Protein AF-A0A1T4Z3V3-F1 (afdb_monomer)

Organism: NCBI:txid48467

Radius of gyration: 25.59 Å; Cα contacts (8 Å, |Δi|>4): 423; chains: 1; bounding box: 54×33×67 Å

Nearest PDB structures (foldseek):
  6xb9-assembly6_L  TM=5.445E-01  e=6.250E-02  Azotobacter vinelandii
  4yrd-assembly1_B  TM=3.074E-01  e=1.040E-03  Staphylococcus aureus subsp. aureus Mu50
  3st7-assembly1_A-2  TM=3.230E-01  e=3.409E-03  Staphylococcus aureus subsp. aureus Mu50
  4yrd-assembly1_A  TM=3.192E-01  e=3.028E-03  Staphylococcus aureus subsp. aureus Mu50
  1lr5-assembly2_B  TM=4.000E-01  e=3.452E-02  Zea mays

Secondary structure (DSSP, 8-state):
--HHHHHHTT-S-HHHHHHHHHHHHHHSEEEE-SSEEEEEEEE-TTS-HHHHT-TT-PPPGGG--EEEEEEEEE-HHHHGGGSSS--SEEEEEEEETTEEEEEEEEHHHHHHHHHHHHHHHHHH-S--S-EEEEEEPPTTSSS-EEPP--B-SEEEEE--SSS-EEEEETT---GGGPEEE-TT-EEEEE-SBGGGEEEEETT--SS--EEEEEE-

Mean predicted aligned error: 15.18 Å

pLDDT: mean 88.43, std 13.02, range [34.81, 98.0]

Foldseek 3Di:
DAFLVVFCVVDPDNVVVVVLVVLLVVAHDWDGDRAKTWRKHFDQPPDDPVQLQPSNRHDDPVRGQEIETEIMGGLVLVCPVVHPDDHQKYWYWDQDPNDTDIDIDGPVVVNVVSVVVVVVVVLVPPDDPFPKWKDKAALQLPDKDFIPWDFFQKKKWFQQQQAKKWKAFPPDDDPVRIDIAGHRGMDMDTDRTRRRMIMGGPVSDSDMTMIIMTGD

Structure (mmCIF, N/CA/C/O backbone):
data_AF-A0A1T4Z3V3-F1
#
_entry.id   AF-A0A1T4Z3V3-F1
#
loop_
_atom_site.group_PDB
_atom_site.id
_atom_site.type_symbol
_atom_site.label_atom_id
_atom_site.label_alt_id
_atom_site.label_comp_id
_atom_site.label_asym_id
_atom_site.label_entity_id
_atom_site.label_seq_id
_atom_site.pdbx_PDB_ins_code
_atom_site.Cartn_x
_atom_site.Cartn_y
_atom_site.Cartn_z
_atom_site.occupancy
_atom_site.B_iso_or_equiv
_atom_site.auth_seq_id
_atom_site.auth_comp_id
_atom_site.auth_asym_id
_atom_site.auth_atom_id
_atom_site.pdbx_PDB_model_num
ATOM 1 N N . MET A 1 1 ? -11.207 10.246 -5.555 1.00 79.25 1 MET A N 1
ATOM 2 C CA . MET A 1 1 ? -9.938 10.422 -6.284 1.00 79.25 1 MET A CA 1
ATOM 3 C C . MET A 1 1 ? -9.373 9.046 -6.570 1.00 79.25 1 MET A C 1
ATOM 5 O O . MET A 1 1 ? -9.212 8.265 -5.636 1.00 79.25 1 MET A O 1
ATOM 9 N N . THR A 1 2 ? -9.159 8.726 -7.839 1.00 93.38 2 THR A N 1
ATOM 10 C CA . THR A 1 2 ? -8.652 7.423 -8.285 1.00 93.38 2 THR A CA 1
ATOM 11 C C . THR A 1 2 ? -7.165 7.258 -7.932 1.00 93.38 2 THR A C 1
ATOM 13 O O . THR A 1 2 ? -6.469 8.251 -7.696 1.00 93.38 2 THR A O 1
ATOM 16 N N . PRO A 1 3 ? -6.628 6.024 -7.887 1.00 94.44 3 PRO A N 1
ATOM 17 C CA . PRO A 1 3 ? -5.204 5.809 -7.628 1.00 94.44 3 PRO A CA 1
ATOM 18 C C . PRO A 1 3 ? -4.282 6.531 -8.624 1.00 94.44 3 PRO A C 1
ATOM 20 O O . PRO A 1 3 ? -3.258 7.073 -8.218 1.00 94.44 3 PRO A O 1
ATOM 23 N N . VAL A 1 4 ? -4.658 6.601 -9.906 1.00 94.19 4 VAL A N 1
ATOM 24 C CA . VAL A 1 4 ? -3.870 7.310 -10.929 1.00 94.19 4 VAL A CA 1
ATOM 25 C C . VAL A 1 4 ? -3.886 8.827 -10.724 1.00 94.19 4 VAL A C 1
ATOM 27 O O . VAL A 1 4 ? -2.840 9.458 -10.835 1.00 94.19 4 VAL A O 1
ATOM 30 N N . GLU A 1 5 ? -5.025 9.409 -10.333 1.00 92.00 5 GLU A N 1
ATOM 31 C CA . GLU A 1 5 ? -5.107 10.833 -9.974 1.00 92.00 5 GLU A CA 1
ATOM 32 C C . GLU A 1 5 ? -4.212 11.147 -8.773 1.00 92.00 5 GLU A C 1
ATOM 34 O O . GLU A 1 5 ? -3.455 12.111 -8.807 1.00 92.00 5 GLU A O 1
ATOM 39 N N . ARG A 1 6 ? -4.230 10.295 -7.737 1.00 92.12 6 ARG A N 1
ATOM 40 C CA . ARG A 1 6 ? -3.346 10.440 -6.568 1.00 92.12 6 ARG A CA 1
ATOM 41 C C . ARG A 1 6 ? -1.870 10.377 -6.945 1.00 92.12 6 ARG A C 1
ATOM 43 O O . ARG A 1 6 ? -1.069 11.110 -6.378 1.00 92.12 6 ARG A O 1
ATOM 50 N N . ALA A 1 7 ? -1.514 9.484 -7.862 1.00 91.69 7 ALA A N 1
ATOM 51 C CA . ALA A 1 7 ? -0.148 9.328 -8.337 1.00 91.69 7 ALA A CA 1
ATOM 52 C C . ALA A 1 7 ? 0.313 10.558 -9.140 1.00 91.69 7 ALA A C 1
ATOM 54 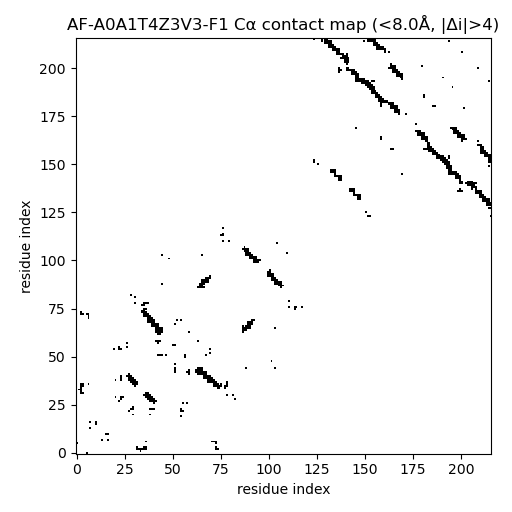O O . ALA A 1 7 ? 1.418 11.052 -8.924 1.00 91.69 7 ALA A O 1
ATOM 55 N N . ALA A 1 8 ? -0.552 11.092 -10.007 1.00 92.19 8 ALA A N 1
ATOM 56 C CA . ALA A 1 8 ? -0.263 12.272 -10.818 1.00 92.19 8 ALA A CA 1
ATOM 57 C C . ALA A 1 8 ? -0.006 13.537 -9.977 1.00 92.19 8 ALA A C 1
ATOM 59 O O . ALA A 1 8 ? 0.752 14.396 -10.409 1.00 92.19 8 ALA A O 1
ATOM 60 N N . LEU A 1 9 ? -0.556 13.632 -8.759 1.00 93.44 9 LEU A N 1
ATOM 61 C CA . LEU A 1 9 ? -0.290 14.747 -7.834 1.00 93.44 9 LEU A CA 1
ATOM 62 C C . LEU A 1 9 ? 1.171 14.845 -7.359 1.00 93.44 9 LEU A C 1
ATOM 64 O O . LEU A 1 9 ? 1.538 15.860 -6.775 1.00 93.44 9 LEU A O 1
ATOM 68 N N . LEU A 1 10 ? 2.001 13.814 -7.567 1.00 89.56 10 LEU A N 1
ATOM 69 C CA . LEU A 1 10 ? 3.440 13.892 -7.274 1.00 89.56 10 LEU A CA 1
ATOM 70 C C . LEU A 1 10 ? 4.228 14.679 -8.328 1.00 89.56 10 LEU A C 1
ATOM 72 O O . LEU A 1 10 ? 5.415 14.930 -8.130 1.00 89.56 10 LEU A O 1
ATOM 76 N N . TYR A 1 11 ? 3.585 15.046 -9.433 1.00 90.88 11 TYR A N 1
ATOM 77 C CA . TYR A 1 11 ? 4.171 15.860 -10.483 1.00 90.88 11 TYR A CA 1
ATOM 78 C C . TYR A 1 11 ? 3.701 17.303 -10.356 1.00 90.88 11 TYR A C 1
ATOM 80 O O . TYR A 1 11 ? 2.520 17.565 -10.136 1.00 90.88 11 TYR A O 1
ATOM 88 N N . GLU A 1 12 ? 4.629 18.238 -10.545 1.00 91.88 12 GLU A N 1
ATOM 89 C CA . GLU A 1 12 ? 4.297 19.661 -10.656 1.00 91.88 12 GLU A CA 1
ATOM 90 C C . GLU A 1 12 ? 3.587 19.959 -11.986 1.00 91.88 12 GLU A C 1
ATOM 92 O O . GLU A 1 12 ? 2.631 20.733 -12.016 1.00 91.88 12 GLU A O 1
ATOM 97 N N . ASP A 1 13 ? 4.014 19.296 -13.069 1.00 93.31 13 ASP A N 1
ATOM 98 C CA . ASP A 1 13 ? 3.411 19.391 -14.398 1.00 93.31 13 ASP A CA 1
ATOM 99 C C . ASP A 1 13 ? 2.831 18.040 -14.846 1.00 93.31 13 ASP A C 1
ATOM 101 O O . ASP A 1 13 ? 3.506 17.008 -14.909 1.00 93.31 13 ASP A O 1
ATOM 105 N N . ILE A 1 14 ? 1.556 18.055 -15.230 1.00 92.62 14 ILE A N 1
ATOM 106 C CA . ILE A 1 14 ? 0.862 16.890 -15.780 1.00 92.62 14 ILE A CA 1
ATOM 107 C C . ILE A 1 14 ? 1.479 16.403 -17.102 1.00 92.62 14 ILE A C 1
ATOM 109 O O . ILE A 1 14 ? 1.339 15.227 -17.447 1.00 92.62 14 ILE A O 1
ATOM 113 N N . ALA A 1 15 ? 2.149 17.276 -17.858 1.00 95.00 15 ALA A N 1
ATOM 114 C CA . ALA A 1 15 ? 2.853 16.904 -19.079 1.00 95.00 15 ALA A CA 1
ATOM 115 C C . ALA A 1 15 ? 4.036 15.970 -18.786 1.00 95.00 15 ALA A C 1
ATOM 117 O O . ALA A 1 15 ? 4.215 14.983 -19.502 1.00 95.00 15 ALA A O 1
ATOM 118 N N . ASP A 1 16 ? 4.779 16.213 -17.702 1.00 94.19 16 ASP A N 1
ATOM 119 C CA . ASP A 1 16 ? 5.865 15.332 -17.264 1.00 94.19 16 ASP A CA 1
ATOM 120 C C . ASP A 1 16 ? 5.328 13.965 -16.828 1.00 94.19 16 ASP A C 1
ATOM 122 O O . ASP A 1 16 ? 5.858 12.934 -17.246 1.00 94.19 16 ASP A O 1
ATOM 126 N N . PHE A 1 17 ? 4.212 13.940 -16.088 1.00 95.38 17 PHE A N 1
ATOM 127 C CA . PHE A 1 17 ? 3.534 12.687 -15.745 1.00 95.38 17 PHE A CA 1
ATOM 128 C C . PHE A 1 17 ? 3.140 11.897 -16.998 1.00 95.38 17 PHE A C 1
ATOM 130 O O . PHE A 1 17 ? 3.385 10.695 -17.079 1.00 95.38 17 PHE A O 1
ATOM 137 N N . ARG A 1 18 ? 2.541 12.563 -17.995 1.00 96.56 18 ARG A N 1
ATOM 138 C CA . ARG A 1 18 ? 2.127 11.923 -19.255 1.00 96.56 18 ARG A CA 1
ATOM 139 C C . ARG A 1 18 ? 3.314 11.398 -20.055 1.00 96.56 18 ARG A C 1
ATOM 141 O O . ARG A 1 18 ? 3.217 10.304 -20.603 1.00 96.56 18 ARG A O 1
ATOM 148 N N . ARG A 1 19 ? 4.420 12.143 -20.099 1.00 96.25 19 ARG A N 1
ATOM 149 C CA . ARG A 1 19 ? 5.658 11.718 -20.762 1.00 96.25 19 ARG A CA 1
ATOM 150 C C . ARG A 1 19 ? 6.229 10.462 -20.108 1.00 96.25 19 ARG A C 1
ATOM 152 O O . ARG A 1 19 ? 6.587 9.514 -20.799 1.00 96.25 19 ARG A O 1
ATOM 159 N N . ASP A 1 20 ? 6.294 10.432 -18.781 1.00 96.56 20 ASP A N 1
ATOM 160 C CA . ASP A 1 20 ? 6.811 9.262 -18.072 1.00 96.56 20 ASP A CA 1
ATOM 161 C C . ASP A 1 20 ? 5.842 8.076 -18.176 1.00 96.56 20 ASP A C 1
ATOM 163 O O . ASP A 1 20 ? 6.277 6.934 -18.315 1.00 96.56 20 ASP A O 1
ATOM 167 N N . LEU A 1 21 ? 4.531 8.330 -18.185 1.00 97.56 21 LEU A N 1
ATOM 168 C CA . LEU A 1 21 ? 3.509 7.318 -18.448 1.00 97.56 21 LEU A CA 1
ATOM 169 C C . LEU A 1 21 ? 3.682 6.674 -19.824 1.00 97.56 21 LEU A C 1
ATOM 171 O O . LEU A 1 21 ? 3.647 5.449 -19.931 1.00 97.56 21 LEU A O 1
ATOM 175 N N . GLU A 1 22 ? 3.908 7.477 -20.861 1.00 98.00 22 GLU A N 1
ATOM 176 C CA . GLU A 1 22 ? 4.178 6.991 -22.214 1.00 98.00 22 GLU A CA 1
ATOM 177 C C . GLU A 1 22 ? 5.408 6.077 -22.253 1.00 98.00 22 GLU A C 1
ATOM 179 O O . GLU A 1 22 ? 5.343 4.981 -22.811 1.00 98.00 22 GLU A O 1
ATOM 184 N N . ALA A 1 23 ? 6.497 6.461 -21.583 1.00 97.00 23 ALA A N 1
ATOM 185 C CA . ALA A 1 23 ? 7.698 5.633 -21.505 1.00 97.00 23 ALA A CA 1
ATOM 186 C C . ALA A 1 23 ? 7.405 4.232 -20.927 1.00 97.00 23 ALA A C 1
ATOM 188 O O . ALA A 1 23 ? 7.886 3.222 -21.446 1.00 97.00 23 ALA A O 1
ATOM 189 N N . HIS A 1 24 ? 6.551 4.147 -19.901 1.00 97.38 24 HIS A N 1
ATOM 190 C CA . HIS A 1 24 ? 6.153 2.872 -19.296 1.00 97.38 24 HIS A CA 1
ATOM 191 C C . HIS A 1 24 ? 5.141 2.089 -20.133 1.00 97.38 24 HIS A C 1
ATOM 193 O O . HIS A 1 24 ? 5.137 0.865 -20.060 1.00 97.38 24 HIS A O 1
ATOM 199 N N . LEU A 1 25 ? 4.318 2.750 -20.949 1.00 96.62 25 LEU A N 1
ATOM 200 C CA . LEU A 1 25 ? 3.473 2.068 -21.933 1.00 96.62 25 LEU A CA 1
ATOM 201 C C . LEU A 1 25 ? 4.302 1.448 -23.069 1.00 96.62 25 LEU A C 1
ATOM 203 O O . LEU A 1 25 ? 3.923 0.405 -23.596 1.00 96.62 25 LEU A O 1
ATOM 207 N N . LEU A 1 26 ? 5.430 2.065 -23.434 1.00 96.25 26 LEU A N 1
ATOM 208 C CA . LEU A 1 26 ? 6.304 1.594 -24.512 1.00 96.25 26 LEU A CA 1
ATOM 209 C C . LEU A 1 26 ? 7.311 0.526 -24.065 1.00 96.25 26 LEU A C 1
ATOM 211 O O . LEU A 1 26 ? 7.596 -0.401 -24.819 1.00 96.25 26 LEU A O 1
ATOM 215 N N . GLN A 1 27 ? 7.890 0.672 -22.871 1.00 93.50 27 GLN A N 1
ATOM 216 C CA . GLN A 1 27 ? 9.049 -0.124 -22.430 1.00 93.50 27 GLN A CA 1
ATOM 217 C C . GLN A 1 27 ? 8.823 -0.877 -21.112 1.00 93.50 27 GLN A C 1
ATOM 219 O O . GLN A 1 27 ? 9.724 -1.553 -20.612 1.00 93.50 27 GLN A O 1
ATOM 224 N N . GLY A 1 28 ? 7.638 -0.753 -20.525 1.00 95.06 28 GLY A N 1
ATOM 225 C CA . GLY A 1 28 ? 7.310 -1.332 -19.234 1.00 95.06 28 GLY A CA 1
ATOM 226 C C . GLY A 1 28 ? 5.872 -1.820 -19.190 1.00 95.06 28 GLY A C 1
ATOM 227 O O . GLY A 1 28 ? 5.345 -2.370 -20.155 1.00 95.06 28 GLY A O 1
ATOM 228 N N . TYR A 1 29 ? 5.265 -1.652 -18.025 1.00 96.12 29 TYR A N 1
ATOM 229 C CA . TYR A 1 29 ? 3.910 -2.068 -17.736 1.00 96.12 29 TYR A CA 1
ATOM 230 C C . TYR A 1 29 ? 3.227 -0.993 -16.911 1.00 96.12 29 TYR A C 1
ATOM 232 O O . TYR A 1 29 ? 3.771 -0.479 -15.926 1.00 96.12 29 TYR A O 1
ATOM 240 N N . VAL A 1 30 ? 2.001 -0.691 -17.317 1.00 97.19 30 VAL A N 1
ATOM 241 C CA . VAL A 1 30 ? 1.099 0.183 -16.587 1.00 97.19 30 VAL A CA 1
ATOM 242 C C . VAL A 1 30 ? -0.131 -0.627 -16.229 1.00 97.19 30 VAL A C 1
ATOM 244 O O . VAL A 1 30 ? -0.809 -1.162 -17.105 1.00 97.19 30 VAL A O 1
ATOM 247 N N . HIS A 1 31 ? -0.437 -0.691 -14.939 1.00 96.62 31 HIS A N 1
ATOM 248 C CA . HIS A 1 31 ? -1.704 -1.231 -14.468 1.00 96.62 31 HIS A CA 1
ATOM 249 C C . HIS A 1 31 ? -2.476 -0.117 -13.781 1.00 96.62 31 HIS A C 1
ATOM 251 O O . HIS A 1 31 ? -1.954 0.555 -12.893 1.00 96.62 31 HIS A O 1
ATOM 257 N N . SER A 1 32 ? -3.721 0.078 -14.206 1.00 95.75 32 SER A N 1
ATOM 258 C CA . SER A 1 32 ? -4.653 1.025 -13.609 1.00 95.75 32 SER A CA 1
ATOM 259 C C . SER A 1 32 ? -5.953 0.289 -13.321 1.00 95.75 32 SER A C 1
ATOM 261 O O . SER A 1 32 ? -6.629 -0.182 -14.231 1.00 95.75 32 SER A O 1
ATOM 263 N N . THR A 1 33 ? -6.250 0.140 -12.038 1.00 93.25 33 THR A N 1
ATOM 264 C CA . THR A 1 33 ? -7.447 -0.514 -11.502 1.00 93.25 33 THR A CA 1
ATOM 265 C C . THR A 1 33 ? -8.131 0.451 -10.531 1.00 93.25 33 THR A C 1
ATOM 267 O O . THR A 1 33 ? -7.497 1.422 -10.094 1.00 93.25 33 THR A O 1
ATOM 270 N N . PRO A 1 34 ? -9.404 0.227 -10.167 1.00 93.00 34 PRO A N 1
ATOM 271 C CA . PRO A 1 34 ? -10.053 1.014 -9.121 1.00 93.00 34 PRO A CA 1
ATOM 272 C C . PRO A 1 34 ? -9.289 0.999 -7.783 1.00 93.00 34 PRO A C 1
ATOM 274 O O . PRO A 1 34 ? -9.289 2.001 -7.069 1.00 93.00 34 PRO A O 1
ATOM 277 N N . GLU A 1 35 ? -8.602 -0.102 -7.462 1.00 90.50 35 GLU A N 1
ATOM 278 C CA . GLU A 1 35 ? -7.919 -0.324 -6.182 1.00 90.50 35 GLU A CA 1
ATOM 279 C C . GLU A 1 35 ? -6.473 0.186 -6.172 1.00 90.50 35 GLU A C 1
ATOM 281 O O . GLU A 1 35 ? -5.960 0.602 -5.126 1.00 90.50 35 GLU A O 1
ATOM 286 N N . ALA A 1 36 ? -5.793 0.144 -7.321 1.00 94.06 36 ALA A N 1
ATOM 287 C CA . ALA A 1 36 ? -4.380 0.482 -7.416 1.00 94.06 36 ALA A CA 1
ATOM 288 C C . ALA A 1 36 ? -3.919 0.923 -8.814 1.00 94.06 36 ALA A C 1
ATOM 290 O O . ALA A 1 36 ? -4.480 0.552 -9.847 1.00 94.06 36 ALA A O 1
ATOM 291 N N . PHE A 1 37 ? -2.830 1.687 -8.834 1.00 96.69 37 PHE A N 1
ATOM 292 C CA . PHE A 1 37 ? -2.120 2.131 -10.027 1.00 96.69 37 PHE A CA 1
ATOM 293 C C . PHE A 1 37 ? -0.620 1.877 -9.878 1.00 96.69 37 PHE A C 1
ATOM 295 O O . PHE A 1 37 ? -0.063 2.108 -8.803 1.00 96.69 37 PHE A O 1
ATOM 302 N N . VAL A 1 38 ? 0.044 1.441 -10.949 1.00 96.81 38 VAL A N 1
ATOM 303 C CA . VAL A 1 38 ? 1.504 1.309 -10.998 1.00 96.81 38 VAL A CA 1
ATOM 304 C C . VAL A 1 38 ? 2.055 1.546 -12.397 1.00 96.81 38 VAL A C 1
ATOM 306 O O . VAL A 1 38 ? 1.482 1.091 -13.385 1.00 96.81 38 VAL A O 1
ATOM 309 N N . MET A 1 39 ? 3.205 2.212 -12.443 1.00 97.50 39 MET A N 1
ATOM 310 C CA . MET A 1 39 ? 4.131 2.253 -13.568 1.00 97.50 39 MET A CA 1
ATOM 311 C C . MET A 1 39 ? 5.398 1.502 -13.168 1.00 97.50 39 MET A C 1
ATOM 313 O O . MET A 1 39 ? 6.106 1.904 -12.238 1.00 97.50 39 MET A O 1
ATOM 317 N N . ALA A 1 40 ? 5.654 0.382 -13.837 1.00 96.94 40 ALA A N 1
ATOM 318 C CA . ALA A 1 40 ? 6.784 -0.485 -13.549 1.00 96.94 40 ALA A CA 1
ATOM 319 C C . ALA A 1 40 ? 7.509 -0.873 -14.832 1.00 96.94 40 ALA A C 1
ATOM 321 O O . ALA A 1 40 ? 6.899 -1.001 -15.889 1.00 96.94 40 ALA A O 1
ATOM 322 N N . ARG A 1 41 ? 8.814 -1.109 -14.747 1.00 97.12 41 ARG A N 1
ATOM 323 C CA . ARG A 1 41 ? 9.605 -1.600 -15.879 1.00 97.12 41 ARG A CA 1
ATOM 324 C C . ARG A 1 41 ? 10.675 -2.579 -15.414 1.00 97.12 41 ARG A C 1
ATOM 326 O O . ARG A 1 41 ? 11.173 -2.435 -14.295 1.00 97.12 41 ARG A O 1
ATOM 333 N N . PRO A 1 42 ? 11.029 -3.581 -16.224 1.00 97.31 42 PRO A N 1
ATOM 334 C CA . PRO A 1 42 ? 12.127 -4.468 -15.889 1.00 97.31 42 PRO A CA 1
ATOM 335 C C . PRO A 1 42 ? 13.471 -3.750 -16.097 1.00 97.31 42 PRO A C 1
ATOM 337 O O . PRO A 1 42 ? 13.676 -3.054 -17.091 1.00 97.31 42 PRO A O 1
ATOM 340 N N . VAL A 1 43 ? 14.389 -3.907 -15.148 1.00 97.62 43 VAL A N 1
ATOM 341 C CA . VAL A 1 43 ? 15.727 -3.299 -15.166 1.00 97.62 43 VAL A CA 1
ATOM 342 C C . VAL A 1 43 ? 16.792 -4.307 -14.737 1.00 97.62 43 VAL A C 1
ATOM 344 O O . VAL A 1 43 ? 16.476 -5.407 -14.277 1.00 97.62 43 VAL A O 1
ATOM 347 N N . CYS A 1 44 ? 18.055 -3.905 -14.876 1.00 97.06 44 CYS A N 1
ATOM 348 C CA . CYS A 1 44 ? 19.202 -4.569 -14.267 1.00 97.06 44 CYS A CA 1
ATOM 349 C C . CYS A 1 44 ? 19.567 -3.839 -12.962 1.00 97.06 44 CYS A C 1
ATOM 351 O O . CYS A 1 44 ? 19.997 -2.690 -12.997 1.00 97.06 44 CYS A O 1
ATOM 353 N N . ALA A 1 45 ? 19.384 -4.475 -11.806 1.00 95.44 45 ALA A N 1
ATOM 354 C CA . ALA A 1 45 ? 19.523 -3.870 -10.478 1.00 95.44 45 ALA A CA 1
ATOM 355 C C . ALA A 1 45 ? 20.945 -3.389 -10.156 1.00 95.44 45 ALA A C 1
ATOM 357 O O . ALA A 1 45 ? 21.132 -2.578 -9.249 1.00 95.44 45 ALA A O 1
ATOM 358 N N . THR A 1 46 ? 21.944 -3.912 -10.868 1.00 95.81 46 THR A N 1
ATOM 359 C CA . THR A 1 46 ? 23.358 -3.542 -10.727 1.00 95.81 46 THR A CA 1
ATOM 360 C C . THR A 1 46 ? 23.806 -2.471 -11.723 1.00 95.81 46 THR A C 1
ATOM 362 O O . THR A 1 46 ? 24.964 -2.055 -11.670 1.00 95.81 46 THR A O 1
ATOM 365 N N . ALA A 1 47 ? 22.924 -2.022 -12.622 1.00 96.00 47 ALA A N 1
ATOM 366 C CA . ALA A 1 47 ? 23.229 -0.955 -13.567 1.00 96.00 47 ALA A CA 1
ATOM 367 C C . ALA A 1 47 ? 23.434 0.400 -12.857 1.00 96.00 47 ALA A C 1
ATOM 369 O O . ALA A 1 47 ? 22.978 0.590 -11.723 1.00 96.00 47 ALA A O 1
ATOM 370 N N . PRO A 1 48 ? 24.111 1.364 -13.508 1.00 96.00 48 PRO A N 1
ATOM 371 C CA . PRO A 1 48 ? 24.219 2.724 -12.997 1.00 96.00 48 PRO A CA 1
ATOM 372 C C . PRO A 1 48 ? 22.846 3.334 -12.689 1.00 96.00 48 PRO A C 1
ATOM 374 O O . PRO A 1 48 ? 21.903 3.207 -13.469 1.00 96.00 48 PRO A O 1
ATOM 377 N N . GLU A 1 49 ? 22.745 4.059 -11.572 1.00 93.12 49 GLU A N 1
ATOM 378 C CA . GLU A 1 49 ? 21.485 4.671 -11.123 1.00 93.12 49 GLU A CA 1
ATOM 379 C C . GLU A 1 49 ? 20.852 5.548 -12.208 1.00 93.12 49 GLU A C 1
ATOM 381 O O . GLU A 1 49 ? 19.656 5.441 -12.445 1.00 93.12 49 GLU A O 1
ATOM 386 N N . VAL A 1 50 ? 21.662 6.331 -12.930 1.00 94.19 50 VAL A N 1
ATOM 387 C CA . VAL A 1 50 ? 21.213 7.203 -14.029 1.00 94.19 50 VAL A CA 1
ATOM 388 C C . VAL A 1 50 ? 20.483 6.449 -15.150 1.00 94.19 50 VAL A C 1
ATOM 390 O O . VAL A 1 50 ? 19.584 7.005 -15.774 1.00 94.19 50 VAL A O 1
ATOM 393 N N . GLU A 1 51 ? 20.819 5.180 -15.391 1.00 96.00 51 GLU A N 1
ATOM 394 C CA . GLU A 1 51 ? 20.136 4.336 -16.379 1.00 96.00 51 GLU A CA 1
ATOM 395 C C . GLU A 1 51 ? 18.814 3.786 -15.816 1.00 96.00 51 GLU A C 1
ATOM 397 O O . GLU A 1 51 ? 17.796 3.736 -16.511 1.00 96.00 51 GLU A O 1
ATOM 402 N N . ILE A 1 52 ? 18.797 3.425 -14.527 1.00 95.62 52 ILE A N 1
ATOM 403 C CA . ILE A 1 52 ? 17.613 2.893 -13.833 1.00 95.62 52 ILE A CA 1
ATOM 404 C C . ILE A 1 52 ? 16.561 3.983 -13.577 1.00 95.62 52 ILE A C 1
ATOM 406 O O . ILE A 1 52 ? 15.362 3.703 -13.651 1.00 95.62 52 ILE A O 1
ATOM 410 N N . VAL A 1 53 ? 16.965 5.230 -13.336 1.00 93.12 53 VAL A N 1
ATOM 411 C CA . VAL A 1 53 ? 16.035 6.359 -13.148 1.00 93.12 53 VAL A CA 1
ATOM 412 C C . VAL A 1 53 ? 15.711 7.102 -14.448 1.00 93.12 53 VAL A C 1
ATOM 414 O O . VAL A 1 53 ? 15.004 8.102 -14.418 1.00 93.12 53 VAL A O 1
ATOM 417 N N . ASN A 1 54 ? 16.185 6.624 -15.600 1.00 94.94 54 ASN A N 1
ATOM 418 C CA . ASN A 1 54 ? 15.758 7.136 -16.899 1.00 94.94 54 ASN A CA 1
ATOM 419 C C . ASN A 1 54 ? 14.624 6.259 -17.464 1.00 94.94 54 ASN A C 1
ATOM 421 O O . ASN A 1 54 ? 14.909 5.159 -17.946 1.00 94.94 54 ASN A O 1
ATOM 425 N N . PRO A 1 55 ? 13.356 6.714 -17.458 1.00 94.81 55 PRO A N 1
ATOM 426 C CA . PRO A 1 55 ? 12.220 5.888 -17.866 1.00 94.81 55 PRO A CA 1
ATOM 427 C C . PRO A 1 55 ? 12.252 5.494 -19.353 1.00 94.81 55 PRO A C 1
ATOM 429 O O . PRO A 1 55 ? 11.633 4.499 -19.716 1.00 94.81 55 PRO A O 1
ATOM 432 N N . TRP A 1 56 ? 13.018 6.208 -20.187 1.00 96.31 56 TRP A N 1
ATOM 433 C CA . TRP A 1 56 ? 13.173 5.954 -21.627 1.00 96.31 56 TRP A CA 1
ATOM 434 C C . TRP A 1 56 ? 14.316 4.992 -21.980 1.00 96.31 56 TRP A C 1
ATOM 436 O O . TRP A 1 56 ? 14.517 4.666 -23.155 1.00 96.31 56 TRP A O 1
ATOM 446 N N . HIS A 1 57 ? 15.104 4.565 -20.990 1.00 96.12 57 HIS A N 1
ATOM 447 C CA . HIS A 1 57 ? 16.228 3.659 -21.201 1.00 96.12 57 HIS A CA 1
ATOM 448 C C . HIS A 1 57 ? 15.799 2.190 -21.090 1.00 96.12 57 HIS A C 1
ATOM 450 O O . HIS A 1 57 ? 15.545 1.705 -19.992 1.00 96.12 57 HIS A O 1
ATOM 456 N N . ALA A 1 58 ? 15.788 1.443 -22.191 1.00 94.94 58 ALA A N 1
ATOM 457 C CA . ALA A 1 58 ? 15.462 0.018 -22.165 1.00 94.94 58 ALA A CA 1
ATOM 458 C C . ALA A 1 58 ? 16.699 -0.861 -21.904 1.00 94.94 58 ALA A C 1
ATOM 460 O O . ALA A 1 58 ? 17.710 -0.753 -22.598 1.00 94.94 58 ALA A O 1
ATOM 461 N N . PHE A 1 59 ? 16.584 -1.798 -20.961 1.00 95.56 59 PHE A N 1
ATOM 462 C CA . PHE A 1 59 ? 17.598 -2.832 -20.740 1.00 95.56 59 PHE A CA 1
ATOM 463 C C . PHE A 1 59 ? 17.343 -4.058 -21.633 1.00 95.56 59 PHE A C 1
ATOM 465 O O . PHE A 1 59 ? 16.179 -4.419 -21.831 1.00 95.56 59 PHE A O 1
ATOM 472 N N . PRO A 1 60 ? 18.389 -4.762 -22.108 1.00 95.06 60 PRO A N 1
ATOM 473 C CA . PRO A 1 60 ? 18.233 -6.055 -22.773 1.00 95.06 60 PRO A CA 1
ATOM 474 C C . PRO A 1 60 ? 17.546 -7.075 -21.863 1.00 95.06 60 PRO A C 1
ATOM 476 O O . PRO A 1 60 ? 17.860 -7.159 -20.671 1.00 95.06 60 PRO A O 1
ATOM 479 N N . ARG A 1 61 ? 16.637 -7.874 -22.429 1.00 93.50 61 ARG A N 1
ATOM 480 C CA . ARG A 1 61 ? 15.792 -8.818 -21.682 1.00 93.50 61 ARG A CA 1
ATOM 481 C C . ARG A 1 61 ? 16.594 -9.843 -20.886 1.00 93.50 61 ARG A C 1
ATOM 483 O O . ARG A 1 61 ? 16.185 -10.247 -19.803 1.00 93.50 61 ARG A O 1
ATOM 490 N N . GLU A 1 62 ? 17.755 -10.228 -21.396 1.00 95.62 62 GLU A N 1
ATOM 491 C CA . GLU A 1 62 ? 18.659 -11.214 -20.802 1.00 95.62 62 GLU A CA 1
ATOM 492 C C . GLU A 1 62 ? 19.298 -10.712 -19.501 1.00 95.62 62 GLU A C 1
ATOM 494 O O . GLU A 1 62 ? 19.845 -11.503 -18.735 1.00 95.62 62 GLU A O 1
ATOM 499 N N . ARG A 1 63 ? 19.246 -9.398 -19.250 1.00 94.88 63 ARG A N 1
ATOM 500 C CA . ARG A 1 63 ? 19.803 -8.750 -18.057 1.00 94.88 63 ARG A CA 1
ATOM 501 C C . ARG A 1 63 ? 18.744 -8.345 -17.035 1.00 94.88 63 ARG A C 1
ATOM 503 O O . ARG A 1 63 ? 19.092 -7.738 -16.026 1.00 94.88 63 ARG A O 1
ATOM 510 N N . TRP A 1 64 ? 17.469 -8.632 -17.290 1.00 96.75 64 TRP A N 1
ATOM 511 C CA . TRP A 1 64 ? 16.392 -8.274 -16.373 1.00 96.75 64 TRP A CA 1
ATOM 512 C C . TRP A 1 64 ? 16.445 -9.132 -15.113 1.00 96.75 64 TRP A C 1
ATOM 514 O O . TRP A 1 64 ? 16.243 -10.344 -15.158 1.00 96.75 64 TRP A O 1
ATOM 524 N N . ASP A 1 65 ? 16.665 -8.485 -13.975 1.00 97.44 65 ASP A N 1
ATOM 525 C CA . ASP A 1 65 ? 16.676 -9.123 -12.659 1.00 97.44 65 ASP A CA 1
ATOM 526 C C . ASP A 1 65 ? 15.826 -8.361 -11.625 1.00 97.44 65 ASP A C 1
ATOM 528 O O . ASP A 1 65 ? 15.602 -8.857 -10.518 1.00 97.44 65 ASP A O 1
ATOM 532 N N . ALA A 1 66 ? 15.280 -7.192 -11.974 1.00 97.38 66 ALA A N 1
ATOM 533 C CA . ALA A 1 66 ? 14.434 -6.431 -11.070 1.00 97.38 66 ALA A CA 1
ATOM 534 C C . ALA A 1 66 ? 13.268 -5.722 -11.750 1.00 97.38 66 ALA A C 1
ATOM 536 O O . ALA A 1 66 ? 13.387 -5.192 -12.849 1.00 97.38 66 ALA A O 1
ATOM 537 N N . TRP A 1 67 ? 12.154 -5.633 -11.029 1.00 97.12 67 TRP A N 1
ATOM 538 C CA . TRP A 1 67 ? 11.104 -4.663 -11.316 1.00 97.12 67 TRP A CA 1
ATOM 539 C C . TRP A 1 67 ? 11.476 -3.306 -10.716 1.00 97.12 67 TRP A C 1
ATOM 541 O O . TRP A 1 67 ? 11.609 -3.187 -9.500 1.00 97.12 67 TRP A O 1
ATOM 551 N N . TRP A 1 68 ? 11.626 -2.275 -11.540 1.00 97.44 68 TRP A N 1
ATOM 552 C CA . TRP A 1 68 ? 11.714 -0.896 -11.073 1.00 97.44 68 TRP A CA 1
ATOM 553 C C . TRP A 1 68 ? 10.330 -0.266 -11.058 1.00 97.44 68 TRP A C 1
ATOM 555 O O . TRP A 1 68 ? 9.680 -0.167 -12.098 1.00 97.44 68 TRP A O 1
ATOM 565 N N . ILE A 1 69 ? 9.883 0.145 -9.876 1.00 96.12 69 ILE A N 1
ATOM 566 C CA . ILE A 1 69 ? 8.628 0.859 -9.682 1.00 96.12 69 ILE A CA 1
ATOM 567 C C . ILE A 1 69 ? 8.933 2.347 -9.748 1.00 96.12 69 ILE A C 1
ATOM 569 O O . ILE A 1 69 ? 9.559 2.905 -8.846 1.00 96.12 69 ILE A O 1
ATOM 573 N N . TRP A 1 70 ? 8.483 2.971 -10.831 1.00 95.94 70 TRP A N 1
ATOM 574 C CA . TRP A 1 70 ? 8.625 4.404 -11.038 1.00 95.94 70 TRP A CA 1
ATOM 575 C C . TRP A 1 70 ? 7.631 5.180 -10.181 1.00 95.94 70 TRP A C 1
ATOM 577 O O . TRP A 1 70 ? 7.995 6.106 -9.460 1.00 95.94 70 TRP A O 1
ATOM 587 N N . LEU A 1 71 ? 6.371 4.749 -10.221 1.00 94.38 71 LEU A N 1
ATOM 588 C CA . LEU A 1 71 ? 5.284 5.374 -9.487 1.00 94.38 71 LEU A CA 1
ATOM 589 C C . LEU A 1 71 ? 4.211 4.343 -9.174 1.00 94.38 71 LEU A C 1
ATOM 591 O O . LEU A 1 71 ? 3.882 3.515 -10.023 1.00 94.38 71 LEU A O 1
ATOM 595 N N . ALA A 1 72 ? 3.636 4.410 -7.978 1.00 93.56 72 ALA A N 1
ATOM 596 C CA . ALA A 1 72 ? 2.497 3.581 -7.626 1.00 93.56 72 ALA A CA 1
ATOM 597 C C . ALA A 1 72 ? 1.616 4.226 -6.553 1.00 93.56 72 ALA A C 1
ATOM 599 O O . ALA A 1 72 ? 2.088 5.018 -5.740 1.00 93.56 72 ALA A O 1
ATOM 600 N N . ALA A 1 73 ? 0.339 3.853 -6.537 1.00 92.44 73 ALA A N 1
ATOM 601 C CA . ALA A 1 73 ? -0.641 4.301 -5.554 1.00 92.44 73 ALA A CA 1
ATOM 602 C C . ALA A 1 73 ? -1.719 3.229 -5.333 1.00 92.44 73 ALA A C 1
ATOM 604 O O . ALA A 1 73 ? -2.053 2.488 -6.253 1.00 92.44 73 ALA A O 1
ATOM 605 N N . GLY A 1 74 ? -2.305 3.180 -4.133 1.00 89.81 74 GLY A N 1
ATOM 606 C CA . GLY A 1 74 ? -3.360 2.216 -3.782 1.00 89.81 74 GLY A CA 1
ATOM 607 C C . GLY A 1 74 ? -2.831 0.890 -3.221 1.00 89.81 74 GLY A C 1
ATOM 608 O O . GLY A 1 74 ? -1.741 0.856 -2.646 1.00 89.81 74 GLY A O 1
ATOM 609 N N . ASP A 1 75 ? -3.611 -0.189 -3.351 1.00 87.94 75 ASP A N 1
ATOM 610 C CA . ASP A 1 75 ? -3.241 -1.521 -2.844 1.00 87.94 75 ASP A CA 1
ATOM 611 C C . ASP A 1 75 ? -2.209 -2.213 -3.750 1.00 87.94 75 ASP A C 1
ATOM 613 O O . ASP A 1 75 ? -2.546 -2.942 -4.684 1.00 87.94 75 ASP A O 1
ATOM 617 N N . LEU A 1 76 ? -0.924 -2.042 -3.443 1.00 82.25 76 LEU A N 1
ATOM 618 C CA . LEU A 1 76 ? 0.168 -2.691 -4.174 1.00 82.25 76 LEU A CA 1
ATOM 619 C C . LEU A 1 76 ? 0.119 -4.225 -4.136 1.00 82.25 76 LEU A C 1
ATOM 621 O O . LEU A 1 76 ? 0.627 -4.868 -5.056 1.00 82.25 76 LEU A O 1
ATOM 625 N N . ALA A 1 77 ? -0.493 -4.834 -3.115 1.00 85.38 77 ALA A N 1
ATOM 626 C CA . ALA A 1 77 ? -0.616 -6.287 -3.050 1.00 85.38 77 ALA A CA 1
ATOM 627 C C . ALA A 1 77 ? -1.563 -6.822 -4.133 1.00 85.38 77 ALA A C 1
ATOM 629 O O . ALA A 1 77 ? -1.354 -7.932 -4.627 1.00 85.38 77 ALA A O 1
ATOM 630 N N . SER A 1 78 ? -2.575 -6.039 -4.528 1.00 85.94 78 SER A N 1
ATOM 631 C CA . SER A 1 78 ? -3.474 -6.368 -5.644 1.00 85.94 78 SER A CA 1
ATOM 632 C C . SER A 1 78 ? -2.770 -6.378 -7.006 1.00 85.94 78 SER A C 1
ATOM 634 O O . SER A 1 78 ? -3.198 -7.099 -7.902 1.00 85.94 78 SER A O 1
ATOM 636 N N . LEU A 1 79 ? -1.661 -5.642 -7.145 1.00 87.31 79 LEU A N 1
ATOM 637 C CA . LEU A 1 79 ? -0.928 -5.493 -8.403 1.00 87.31 79 LEU A CA 1
ATOM 638 C C . LEU A 1 79 ? 0.112 -6.592 -8.636 1.00 87.31 79 LEU A C 1
ATOM 640 O O . LEU A 1 79 ? 0.463 -6.862 -9.780 1.00 87.31 79 LEU A O 1
ATOM 644 N N . MET A 1 80 ? 0.605 -7.248 -7.580 1.00 87.25 80 MET A N 1
ATOM 645 C CA . MET A 1 80 ? 1.645 -8.282 -7.710 1.00 87.25 80 MET A CA 1
ATOM 646 C C . MET A 1 80 ? 1.273 -9.426 -8.670 1.00 87.25 80 MET A C 1
ATOM 648 O O . MET A 1 80 ? 2.152 -9.850 -9.419 1.00 87.25 80 MET A O 1
ATOM 652 N N . PRO A 1 81 ? 0.021 -9.929 -8.698 1.00 88.50 81 PRO A N 1
ATOM 653 C CA . PRO A 1 81 ? -0.396 -10.944 -9.665 1.00 88.50 81 PRO A CA 1
ATOM 654 C C . PRO A 1 81 ? -0.511 -10.437 -11.109 1.00 88.50 81 PRO A C 1
ATOM 656 O O . PRO A 1 81 ? -0.637 -11.257 -12.011 1.00 88.50 81 PRO A O 1
ATOM 659 N N . LEU A 1 82 ? -0.513 -9.117 -11.336 1.00 89.25 82 LEU A N 1
ATOM 660 C CA . LEU A 1 82 ? -0.657 -8.527 -12.672 1.00 89.25 82 LEU A CA 1
ATOM 661 C C . LEU A 1 82 ? 0.674 -8.428 -13.421 1.00 89.25 82 LEU A C 1
ATOM 663 O O . LEU A 1 82 ? 0.670 -8.290 -14.644 1.00 89.25 82 LEU A O 1
ATOM 667 N N . PHE A 1 83 ? 1.808 -8.522 -12.716 1.00 90.44 83 PHE A N 1
ATOM 668 C CA . PHE A 1 83 ? 3.100 -8.568 -13.385 1.00 90.44 83 PHE A CA 1
ATOM 669 C C . PHE A 1 83 ? 3.216 -9.844 -14.231 1.00 90.44 83 PHE A C 1
ATOM 671 O O . PHE A 1 83 ? 2.979 -10.944 -13.730 1.00 90.44 83 PHE A O 1
ATOM 678 N N . PRO A 1 84 ? 3.620 -9.724 -15.506 1.00 91.75 84 PRO A N 1
ATOM 679 C CA . PRO A 1 84 ? 3.545 -10.815 -16.484 1.00 91.75 84 PRO A CA 1
ATOM 680 C C . PRO A 1 84 ? 4.512 -11.971 -16.207 1.00 91.75 84 PRO A C 1
ATOM 682 O O . PRO A 1 84 ? 4.345 -13.063 -16.746 1.00 91.75 84 PRO A O 1
ATOM 685 N N . TYR A 1 85 ? 5.555 -11.733 -15.412 1.00 92.31 85 TYR A N 1
ATOM 686 C CA . TYR A 1 85 ? 6.537 -12.732 -15.011 1.00 92.31 85 TYR A CA 1
ATOM 687 C C . TYR A 1 85 ? 7.233 -12.316 -13.715 1.00 92.31 85 TYR A C 1
ATOM 689 O O . TYR A 1 85 ? 7.259 -11.145 -13.319 1.00 92.31 85 TYR A O 1
ATOM 697 N N . GLU A 1 86 ? 7.828 -13.300 -13.048 1.00 91.00 86 GLU A N 1
ATOM 698 C CA . GLU A 1 86 ? 8.563 -13.073 -11.811 1.00 91.00 86 GLU A CA 1
ATOM 699 C C . GLU A 1 86 ? 10.002 -12.635 -12.090 1.00 91.00 86 GLU A C 1
ATOM 701 O O . GLU A 1 86 ? 10.722 -13.274 -12.854 1.00 91.00 86 GLU A O 1
ATOM 706 N N . LEU A 1 87 ? 10.429 -11.566 -11.418 1.00 94.88 87 LEU A N 1
ATOM 707 C CA . LEU A 1 87 ? 11.831 -11.166 -11.318 1.00 94.88 87 LEU A CA 1
ATOM 708 C C . LEU A 1 87 ? 12.294 -11.307 -9.862 1.00 94.88 87 LEU A C 1
ATOM 710 O O . LEU A 1 87 ? 11.478 -11.149 -8.944 1.00 94.88 87 LEU A O 1
ATOM 714 N N . PRO A 1 88 ? 13.581 -11.616 -9.617 1.00 95.44 88 PRO A N 1
ATOM 715 C CA . PRO A 1 88 ? 14.079 -11.889 -8.272 1.00 95.44 88 PRO A CA 1
ATOM 716 C C . PRO A 1 88 ? 14.052 -10.659 -7.360 1.00 95.44 88 PRO A C 1
ATOM 718 O O . PRO A 1 88 ? 13.940 -10.817 -6.139 1.00 95.44 88 PRO A O 1
ATOM 721 N N . CYS A 1 89 ? 14.105 -9.453 -7.928 1.00 96.12 89 CYS A N 1
ATOM 722 C CA . CYS A 1 89 ? 14.134 -8.201 -7.187 1.00 96.12 89 CYS A CA 1
ATOM 723 C C . CYS A 1 89 ? 13.003 -7.241 -7.586 1.00 96.12 89 CYS A C 1
ATOM 725 O O . CYS A 1 89 ? 12.400 -7.330 -8.655 1.00 96.12 89 CYS A O 1
ATOM 727 N N . ILE A 1 90 ? 12.729 -6.291 -6.700 1.00 95.75 90 ILE A N 1
ATOM 728 C CA . ILE A 1 90 ? 11.865 -5.135 -6.942 1.00 95.75 90 ILE A CA 1
ATOM 729 C C . ILE A 1 90 ? 12.465 -3.923 -6.234 1.00 95.75 90 ILE A C 1
ATOM 731 O O . ILE A 1 90 ? 12.973 -4.049 -5.118 1.00 95.75 90 ILE A O 1
ATOM 735 N N . GLY A 1 91 ? 12.444 -2.758 -6.868 1.00 94.44 91 GLY A N 1
ATOM 736 C CA . GLY A 1 91 ? 13.043 -1.548 -6.326 1.00 94.44 91 GLY A CA 1
ATOM 737 C C . GLY A 1 91 ? 12.261 -0.294 -6.657 1.00 94.44 91 GLY A C 1
ATOM 738 O O . GLY A 1 91 ? 11.450 -0.278 -7.576 1.00 94.44 91 GLY A O 1
ATOM 739 N N . TRP A 1 92 ? 12.487 0.735 -5.850 1.00 94.31 92 TRP A N 1
ATOM 740 C CA . TRP A 1 92 ? 11.950 2.076 -6.049 1.00 94.31 92 TRP A CA 1
ATOM 741 C C . TRP A 1 92 ? 12.845 3.107 -5.372 1.00 94.31 92 TRP A C 1
ATOM 743 O O . TRP A 1 92 ? 13.679 2.779 -4.515 1.00 94.31 92 TRP A O 1
ATOM 753 N N . GLN A 1 93 ? 12.663 4.368 -5.750 1.00 90.31 93 GLN A N 1
ATOM 754 C CA . GLN A 1 93 ? 13.342 5.480 -5.107 1.00 90.31 93 GLN A CA 1
ATOM 755 C C . GLN A 1 93 ? 12.661 5.819 -3.779 1.00 90.31 93 GLN A C 1
ATOM 757 O O . GLN A 1 93 ? 11.436 5.867 -3.670 1.00 90.31 93 GLN A O 1
ATOM 762 N N . ARG A 1 94 ? 13.465 6.060 -2.746 1.00 84.88 94 ARG A N 1
ATOM 763 C CA . ARG A 1 94 ? 13.012 6.512 -1.428 1.00 84.88 94 ARG A CA 1
ATOM 764 C C . ARG A 1 94 ? 13.728 7.797 -1.055 1.00 84.88 94 ARG A C 1
ATOM 766 O O . ARG A 1 94 ? 14.897 7.960 -1.378 1.00 84.88 94 ARG A O 1
ATOM 773 N N . CYS A 1 95 ? 13.067 8.670 -0.306 1.00 76.38 95 CYS A N 1
ATOM 774 C CA . CYS A 1 95 ? 13.731 9.815 0.306 1.00 76.38 95 CYS A CA 1
ATOM 775 C C . CYS A 1 95 ? 14.293 9.407 1.671 1.00 76.38 95 CYS A C 1
ATOM 777 O O . CYS A 1 95 ? 13.542 9.081 2.589 1.00 76.38 95 CYS A O 1
ATOM 779 N N . TRP A 1 96 ? 15.617 9.438 1.821 1.00 71.06 96 TRP A N 1
ATOM 780 C CA . TRP A 1 96 ? 16.289 9.245 3.104 1.00 71.06 96 TRP A CA 1
ATOM 781 C C . TRP A 1 96 ? 17.120 10.479 3.437 1.00 71.06 96 TRP A C 1
ATOM 783 O O . TRP A 1 96 ? 18.000 10.866 2.671 1.00 71.06 96 TRP A O 1
ATOM 793 N N . LYS A 1 97 ? 16.832 11.117 4.580 1.00 77.75 97 LYS A N 1
ATOM 794 C CA . LYS A 1 97 ? 17.473 12.379 5.004 1.00 77.75 97 LYS A CA 1
ATOM 795 C C . LYS A 1 97 ? 17.456 13.462 3.908 1.00 77.75 97 LYS A C 1
ATOM 797 O O . LYS A 1 97 ? 18.453 14.142 3.684 1.00 77.75 97 LYS A O 1
ATOM 802 N N . GLY A 1 98 ? 16.334 13.576 3.195 1.00 76.88 98 GLY A N 1
ATOM 803 C CA . GLY A 1 98 ? 16.153 14.553 2.115 1.00 76.88 98 GLY A CA 1
ATOM 804 C C . GLY A 1 98 ? 16.904 14.237 0.818 1.00 76.88 98 GLY A C 1
ATOM 805 O O . GLY A 1 98 ? 16.919 15.074 -0.075 1.00 76.88 98 GLY A O 1
ATOM 806 N N . ARG A 1 99 ? 17.526 13.056 0.692 1.00 77.19 99 ARG A N 1
ATOM 807 C CA . ARG A 1 99 ? 18.196 12.626 -0.541 1.00 77.19 99 ARG A CA 1
ATOM 808 C C . ARG A 1 99 ? 17.461 11.449 -1.180 1.00 77.19 99 ARG A C 1
ATOM 810 O O . ARG A 1 99 ? 17.056 10.540 -0.444 1.00 77.19 99 ARG A O 1
ATOM 817 N N . PRO A 1 100 ? 17.303 11.439 -2.514 1.00 82.31 100 PRO A N 1
ATOM 818 C CA . PRO A 1 100 ? 16.820 10.264 -3.213 1.00 82.31 100 PRO A CA 1
ATOM 819 C C . PRO A 1 100 ? 17.827 9.126 -3.037 1.00 82.31 100 PRO A C 1
ATOM 821 O O . PRO A 1 100 ? 19.039 9.315 -3.124 1.00 82.31 100 PRO A O 1
ATOM 824 N N . ASN A 1 101 ? 17.316 7.946 -2.713 1.00 86.62 101 ASN A N 1
ATOM 825 C CA . ASN A 1 101 ? 18.090 6.727 -2.611 1.00 86.62 101 ASN A CA 1
ATOM 826 C C . ASN A 1 101 ? 17.322 5.591 -3.275 1.00 86.62 101 ASN A C 1
ATOM 828 O O . ASN A 1 101 ? 16.219 5.228 -2.853 1.00 86.62 101 ASN A O 1
ATOM 832 N N . MET A 1 102 ? 17.931 5.020 -4.306 1.00 91.06 102 MET A N 1
ATOM 833 C CA . MET A 1 102 ? 17.455 3.806 -4.940 1.00 91.06 102 MET A CA 1
ATOM 834 C C . MET A 1 102 ? 17.623 2.610 -4.000 1.00 91.06 102 MET A C 1
ATOM 836 O O . MET A 1 102 ? 18.711 2.357 -3.474 1.00 91.06 102 MET A O 1
ATOM 840 N N . LYS A 1 103 ? 16.546 1.843 -3.804 1.00 92.75 103 LYS A N 1
ATOM 841 C CA . LYS A 1 103 ? 16.594 0.641 -2.973 1.00 92.75 103 LYS A CA 1
ATOM 842 C C . LYS A 1 103 ? 15.892 -0.535 -3.629 1.00 92.75 103 LYS A C 1
ATOM 844 O O . LYS A 1 103 ? 14.713 -0.451 -3.957 1.00 92.75 103 LYS A O 1
ATOM 849 N N . PHE A 1 104 ? 16.615 -1.648 -3.720 1.00 93.31 104 PHE A N 1
ATOM 850 C CA . PHE A 1 104 ? 16.091 -2.940 -4.145 1.00 93.31 104 PHE A CA 1
ATOM 851 C C . PHE A 1 104 ? 15.836 -3.863 -2.955 1.00 93.31 104 PHE A C 1
ATOM 853 O O . PHE A 1 104 ? 16.543 -3.840 -1.941 1.00 93.31 104 PHE A O 1
ATOM 860 N N . TYR A 1 105 ? 14.821 -4.699 -3.117 1.00 93.25 105 TYR A N 1
ATOM 861 C CA . TYR A 1 105 ? 14.398 -5.740 -2.199 1.00 93.25 105 TYR A CA 1
ATOM 862 C C . TYR A 1 105 ? 14.247 -7.045 -2.962 1.00 93.25 105 TYR A C 1
ATOM 864 O O . TYR A 1 105 ? 13.876 -7.043 -4.135 1.00 93.25 105 TYR A O 1
ATOM 872 N N . SER A 1 106 ? 14.462 -8.171 -2.283 1.00 94.25 106 SER A N 1
ATOM 873 C CA . SER A 1 106 ? 14.100 -9.454 -2.873 1.00 94.25 106 SER A CA 1
ATOM 874 C C . SER A 1 106 ? 12.581 -9.548 -3.008 1.00 94.25 106 SER A C 1
ATOM 876 O O . SER A 1 106 ? 11.828 -9.244 -2.075 1.00 94.25 106 SER A O 1
ATOM 878 N N . MET A 1 107 ? 12.122 -10.020 -4.164 1.00 89.12 107 MET A N 1
ATOM 879 C CA . MET A 1 107 ? 10.704 -10.210 -4.452 1.00 89.12 107 MET A CA 1
ATOM 880 C C . MET A 1 107 ? 10.060 -11.159 -3.435 1.00 89.12 107 MET A C 1
ATOM 882 O O . MET A 1 107 ? 8.943 -10.934 -2.979 1.00 89.12 107 MET A O 1
ATOM 886 N N . LYS A 1 108 ? 10.804 -12.178 -2.984 1.00 88.81 108 LYS A N 1
ATOM 887 C CA . LYS A 1 108 ? 10.374 -13.097 -1.920 1.00 88.81 108 LYS A CA 1
ATOM 888 C C . LYS A 1 108 ? 10.062 -12.368 -0.608 1.00 88.81 108 LYS A C 1
ATOM 890 O O . LYS A 1 108 ? 9.049 -12.664 0.025 1.00 88.81 108 LYS A O 1
ATOM 895 N N . ALA A 1 109 ? 10.913 -11.427 -0.191 1.00 87.19 109 ALA A N 1
ATOM 896 C CA . ALA A 1 109 ? 10.691 -10.664 1.035 1.00 87.19 109 ALA A CA 1
ATOM 897 C C . ALA A 1 109 ? 9.480 -9.731 0.905 1.00 87.19 109 ALA A C 1
ATOM 899 O O . ALA A 1 109 ? 8.675 -9.647 1.832 1.00 87.19 109 ALA A O 1
ATOM 900 N N . ILE A 1 110 ? 9.318 -9.083 -0.253 1.00 86.75 110 ILE A N 1
ATOM 901 C CA . ILE A 1 110 ? 8.179 -8.198 -0.517 1.00 86.75 110 ILE A CA 1
ATOM 902 C C . ILE A 1 110 ? 6.867 -8.973 -0.583 1.00 86.75 110 ILE A C 1
ATOM 904 O O . ILE A 1 110 ? 5.935 -8.603 0.120 1.00 86.75 110 ILE A O 1
ATOM 908 N N . LYS A 1 111 ? 6.795 -10.088 -1.317 1.00 83.75 111 LYS A N 1
ATOM 909 C CA . LYS A 1 111 ? 5.596 -10.940 -1.349 1.00 83.75 111 LYS A CA 1
ATOM 910 C C . LYS A 1 111 ? 5.209 -11.416 0.048 1.00 83.75 111 LYS A C 1
ATOM 912 O O . LYS A 1 111 ? 4.046 -11.318 0.417 1.00 83.75 111 LYS A O 1
ATOM 917 N N . LYS A 1 112 ? 6.177 -11.860 0.862 1.00 81.94 112 LYS A N 1
ATOM 918 C CA . LYS A 1 112 ? 5.913 -12.251 2.257 1.00 81.94 112 LYS A CA 1
ATOM 919 C C . LYS A 1 112 ? 5.321 -11.091 3.063 1.00 81.94 112 LYS A C 1
ATOM 921 O O . LYS A 1 112 ? 4.371 -11.301 3.809 1.00 81.94 112 LYS A O 1
ATOM 926 N N . ARG A 1 113 ? 5.866 -9.884 2.902 1.00 78.75 113 ARG A N 1
ATOM 927 C CA . ARG A 1 113 ? 5.385 -8.682 3.587 1.00 78.75 113 ARG A CA 1
ATOM 928 C C . ARG A 1 113 ? 3.988 -8.271 3.125 1.00 78.75 113 ARG A C 1
ATOM 930 O O . ARG A 1 113 ? 3.140 -8.047 3.972 1.00 78.75 113 ARG A O 1
ATOM 937 N N . LEU A 1 114 ? 3.737 -8.233 1.819 1.00 74.31 114 LEU A N 1
ATOM 938 C CA . LEU A 1 114 ? 2.443 -7.856 1.248 1.00 74.31 114 LEU A CA 1
ATOM 939 C C . LEU A 1 114 ? 1.354 -8.887 1.559 1.00 74.31 114 LEU A C 1
ATOM 941 O O . LEU A 1 114 ? 0.223 -8.505 1.812 1.00 74.31 114 LEU A O 1
ATOM 945 N N . ILE A 1 115 ? 1.679 -10.184 1.592 1.00 68.88 115 ILE A N 1
ATOM 946 C CA . ILE A 1 115 ? 0.744 -11.225 2.044 1.00 68.88 115 ILE A CA 1
ATOM 947 C C . ILE A 1 115 ? 0.431 -11.041 3.528 1.00 68.88 115 ILE A C 1
ATOM 949 O O . ILE A 1 115 ? -0.728 -11.123 3.909 1.00 68.88 115 ILE A O 1
ATOM 953 N N . PHE A 1 116 ? 1.437 -10.770 4.361 1.00 49.66 116 PHE A N 1
ATOM 954 C CA . PHE A 1 116 ? 1.235 -10.530 5.789 1.00 49.66 116 PHE A CA 1
ATOM 955 C C . PHE A 1 116 ? 0.403 -9.265 6.045 1.00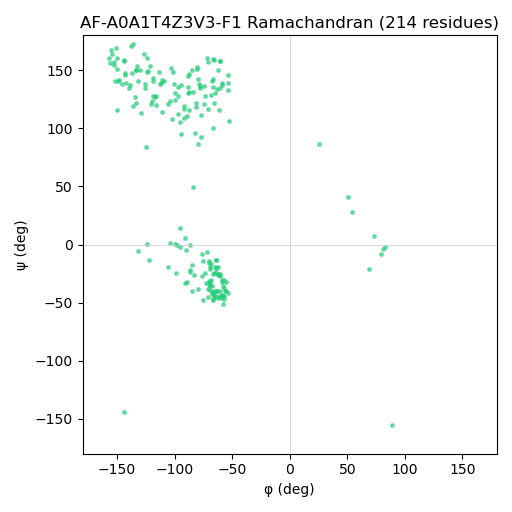 49.66 116 PHE A C 1
ATOM 957 O O . PHE A 1 116 ? -0.556 -9.315 6.803 1.00 49.66 116 PHE A O 1
ATOM 964 N N . GLU A 1 117 ? 0.703 -8.164 5.352 1.00 56.66 117 GLU A N 1
ATOM 965 C CA . GLU A 1 117 ? -0.081 -6.925 5.398 1.00 56.66 117 GLU A CA 1
ATOM 966 C C . GLU A 1 117 ? -1.496 -7.145 4.857 1.00 56.66 117 GLU A C 1
ATOM 968 O O . GLU A 1 117 ? -2.442 -6.663 5.458 1.00 56.66 117 GLU A O 1
ATOM 973 N N . LYS A 1 118 ? -1.686 -7.928 3.788 1.00 54.72 118 LYS A N 1
ATOM 974 C CA . LYS A 1 118 ? -3.019 -8.260 3.268 1.00 54.72 118 LYS A CA 1
ATOM 975 C C . LYS A 1 118 ? -3.788 -9.199 4.193 1.00 54.72 118 LYS A C 1
ATOM 977 O O . LYS A 1 118 ? -5.002 -9.101 4.229 1.00 54.72 118 LYS A O 1
ATOM 982 N N . LEU A 1 119 ? -3.129 -10.091 4.931 1.00 48.06 119 LEU A N 1
ATOM 983 C CA . LEU A 1 119 ? -3.772 -10.943 5.938 1.00 48.06 119 LEU A CA 1
ATOM 984 C C . LEU A 1 119 ? -4.201 -10.121 7.154 1.00 48.06 119 LEU A C 1
ATOM 986 O O . LEU A 1 119 ? -5.357 -10.220 7.543 1.00 48.06 119 LEU A O 1
ATOM 990 N N . ILE A 1 120 ? -3.335 -9.231 7.651 1.00 47.09 120 ILE A N 1
ATOM 991 C CA . ILE A 1 120 ? -3.702 -8.243 8.675 1.00 47.09 120 ILE A CA 1
ATOM 992 C C . ILE A 1 120 ? -4.858 -7.376 8.166 1.00 47.09 120 ILE A C 1
ATOM 994 O O . ILE A 1 120 ? -5.898 -7.292 8.801 1.00 47.09 120 ILE A O 1
ATOM 998 N N . ASN A 1 121 ? -4.736 -6.798 6.972 1.00 38.94 121 ASN A N 1
ATOM 999 C CA . ASN A 1 121 ? -5.761 -5.925 6.407 1.00 38.94 121 ASN A CA 1
ATOM 1000 C C . ASN A 1 121 ? -7.037 -6.680 6.018 1.00 38.94 121 ASN A C 1
ATOM 1002 O O . ASN A 1 121 ? -8.074 -6.053 5.903 1.00 38.94 121 ASN A O 1
ATOM 1006 N N . ARG A 1 122 ? -7.012 -7.998 5.795 1.00 42.50 122 ARG A N 1
ATOM 1007 C CA . ARG A 1 122 ? -8.217 -8.812 5.546 1.00 42.50 122 ARG A CA 1
ATOM 1008 C C . ARG A 1 122 ? -8.905 -9.216 6.849 1.00 42.50 122 ARG A C 1
ATOM 1010 O O . ARG A 1 122 ? -10.113 -9.407 6.833 1.00 42.50 122 ARG A O 1
ATOM 1017 N N . GLU A 1 123 ? -8.161 -9.305 7.948 1.00 38.97 123 GLU A N 1
ATOM 1018 C CA . GLU A 1 123 ? -8.726 -9.360 9.302 1.00 38.97 123 GLU A CA 1
ATOM 1019 C C . GLU A 1 123 ? -9.262 -7.987 9.756 1.00 38.97 123 GLU A C 1
ATOM 1021 O O . GLU A 1 123 ? -10.181 -7.945 10.565 1.00 38.97 123 GLU A O 1
ATOM 1026 N N . VAL A 1 124 ? -8.759 -6.880 9.188 1.00 43.75 124 VAL A N 1
ATOM 1027 C CA . VAL A 1 124 ? -9.154 -5.495 9.532 1.00 43.75 124 VAL A CA 1
ATOM 1028 C C . VAL A 1 124 ? -10.189 -4.872 8.562 1.00 43.75 124 VAL A C 1
ATOM 1030 O O . VAL A 1 124 ? -10.970 -4.026 8.975 1.00 43.75 124 VAL A O 1
ATOM 1033 N N . ASN A 1 125 ? -10.298 -5.305 7.297 1.00 34.81 125 ASN A N 1
ATOM 1034 C CA . ASN A 1 125 ? -11.258 -4.782 6.297 1.00 34.81 125 ASN A CA 1
ATOM 1035 C C . ASN A 1 125 ? -12.660 -5.423 6.395 1.00 34.81 125 ASN A C 1
ATOM 1037 O O . ASN A 1 125 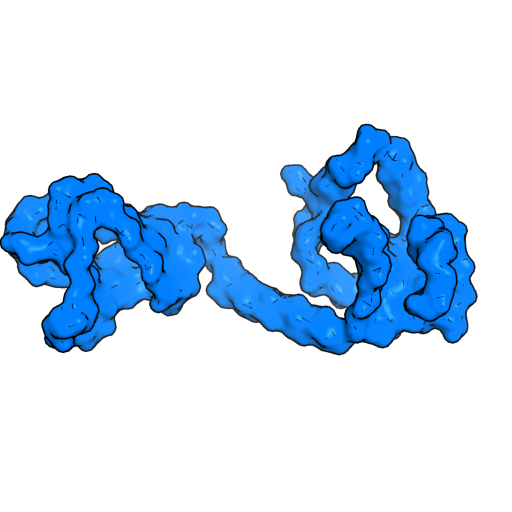? -13.245 -5.845 5.395 1.00 34.81 125 ASN A O 1
ATOM 1041 N N . MET A 1 126 ? -13.215 -5.470 7.603 1.00 39.34 126 MET A N 1
ATOM 1042 C CA . MET A 1 126 ? -14.658 -5.322 7.798 1.00 39.34 126 MET A CA 1
ATOM 1043 C C . MET A 1 126 ? -14.894 -3.835 8.096 1.00 39.34 126 MET A C 1
ATOM 1045 O O . MET A 1 126 ? -14.690 -3.428 9.229 1.00 39.34 126 MET A O 1
ATOM 1049 N N . ASP A 1 127 ? -15.230 -3.039 7.072 1.00 39.69 127 ASP A N 1
ATOM 1050 C CA . ASP A 1 127 ? -15.692 -1.635 7.143 1.00 39.69 127 ASP A CA 1
ATOM 1051 C C . ASP A 1 127 ? -15.253 -0.823 8.383 1.00 39.69 127 ASP A C 1
ATOM 1053 O O . ASP A 1 127 ? -16.013 -0.707 9.342 1.00 39.69 127 ASP A O 1
ATOM 1057 N N . ILE A 1 128 ? -14.072 -0.189 8.363 1.00 41.91 128 ILE A N 1
ATOM 1058 C CA . ILE A 1 128 ? -13.667 0.765 9.414 1.00 41.91 128 ILE A CA 1
ATOM 1059 C C . ILE A 1 128 ? -13.285 2.118 8.792 1.00 41.91 128 ILE A C 1
ATOM 1061 O O . ILE A 1 128 ? -12.121 2.430 8.560 1.00 41.91 128 ILE A O 1
ATOM 1065 N N . GLY A 1 129 ? -14.288 2.967 8.541 1.00 46.78 129 GLY A N 1
ATOM 1066 C CA . GLY A 1 129 ? -14.152 4.335 9.061 1.00 46.78 129 GLY A CA 1
ATOM 1067 C C . GLY A 1 129 ? -14.169 4.249 10.593 1.00 46.78 129 GLY A C 1
ATOM 1068 O O . GLY A 1 129 ? -14.655 3.237 11.091 1.00 46.78 129 GLY A O 1
ATOM 1069 N N . PRO A 1 130 ? -13.652 5.226 11.359 1.00 53.22 130 PRO A N 1
ATOM 1070 C CA . PRO A 1 130 ? -13.640 5.125 12.818 1.00 53.22 130 PRO A CA 1
ATOM 1071 C C . PRO A 1 130 ? -15.054 4.823 13.314 1.00 53.22 130 PRO A C 1
ATOM 1073 O O . PRO A 1 130 ? -15.957 5.661 13.227 1.00 53.22 130 PRO A O 1
ATOM 1076 N N . ASN A 1 131 ? -15.281 3.578 13.739 1.00 71.38 131 ASN A N 1
ATOM 1077 C CA . ASN A 1 131 ? -16.601 3.150 14.155 1.00 71.38 131 ASN A CA 1
ATOM 1078 C C . ASN A 1 131 ? -16.752 3.616 15.589 1.00 71.38 131 ASN A C 1
ATOM 1080 O O . ASN A 1 131 ? -16.258 2.991 16.527 1.00 71.38 131 ASN A O 1
ATOM 1084 N N . PHE A 1 132 ? -17.384 4.780 15.728 1.00 84.56 132 PHE A N 1
ATOM 1085 C CA . PHE A 1 132 ? -17.720 5.364 17.013 1.00 84.56 132 PHE A CA 1
ATOM 1086 C C . PHE A 1 132 ? -18.760 4.481 17.698 1.00 84.56 132 PHE A C 1
ATOM 1088 O O . PHE A 1 132 ? -19.954 4.523 17.397 1.00 84.56 132 PHE A O 1
ATOM 1095 N N . LEU A 1 133 ? -18.292 3.666 18.634 1.00 90.00 133 LEU A N 1
ATOM 1096 C CA . LEU A 1 133 ? -19.133 2.880 19.515 1.00 90.00 133 LEU A CA 1
ATOM 1097 C C . LEU A 1 133 ? -19.537 3.738 20.710 1.00 90.00 133 LEU A C 1
ATOM 1099 O O . LEU A 1 133 ? -18.797 4.612 21.166 1.00 90.00 133 LEU A O 1
ATOM 1103 N N . SER A 1 134 ? -20.716 3.462 21.255 1.00 90.75 134 SER A N 1
ATOM 1104 C CA . SER A 1 134 ? -21.121 4.027 22.535 1.00 90.75 134 SER A CA 1
ATOM 1105 C C . SER A 1 134 ? -21.720 2.963 23.435 1.00 90.75 134 SER A C 1
ATOM 1107 O O . SER A 1 134 ? -22.293 1.975 22.972 1.00 90.75 134 SER A O 1
ATOM 1109 N N . VAL A 1 135 ? -21.556 3.157 24.737 1.00 94.25 135 VAL A N 1
ATOM 1110 C CA . VAL A 1 135 ? -22.139 2.307 25.770 1.00 94.25 135 VAL A CA 1
ATOM 1111 C C . VAL A 1 135 ? -22.662 3.189 26.892 1.00 94.25 135 VAL A C 1
ATOM 1113 O O . VAL A 1 135 ? -22.003 4.140 27.311 1.00 94.25 135 VAL A O 1
ATOM 1116 N N . GLN A 1 136 ? -23.852 2.870 27.387 1.00 94.94 136 GLN A N 1
ATOM 1117 C CA . GLN A 1 136 ? -24.387 3.472 28.602 1.00 94.94 136 GLN A CA 1
ATOM 1118 C C . GLN A 1 136 ? -24.121 2.556 29.789 1.00 94.94 136 GLN A C 1
ATOM 1120 O O . GLN A 1 136 ? -24.339 1.343 29.705 1.00 94.94 136 GLN A O 1
ATOM 1125 N N . THR A 1 137 ? -23.671 3.125 30.908 1.00 95.50 137 THR A N 1
ATOM 1126 C CA . THR A 1 137 ? -23.560 2.377 32.167 1.00 95.50 137 THR A CA 1
ATOM 1127 C C . THR A 1 137 ? -24.932 1.864 32.605 1.00 95.50 137 THR A C 1
ATOM 1129 O O . THR A 1 137 ? -25.969 2.381 32.188 1.00 95.50 137 THR A O 1
ATOM 1132 N N . ALA A 1 138 ? -24.971 0.825 33.439 1.00 91.56 138 ALA A N 1
ATOM 1133 C CA . ALA A 1 138 ? -26.237 0.294 33.932 1.00 91.56 138 ALA A CA 1
ATOM 1134 C C . ALA A 1 138 ? -27.017 1.329 34.760 1.00 91.56 138 ALA A C 1
ATOM 1136 O O . ALA A 1 138 ? -26.422 2.172 35.429 1.00 91.56 138 ALA A O 1
ATOM 1137 N N . THR A 1 139 ? -28.346 1.224 34.746 1.00 90.25 139 THR A N 1
ATOM 1138 C CA . THR A 1 139 ? -29.269 2.071 35.524 1.00 90.25 139 THR A CA 1
ATOM 1139 C C . THR A 1 139 ? -29.089 1.947 37.035 1.00 90.25 139 THR A C 1
ATOM 1141 O O . THR A 1 139 ? -29.538 2.809 37.774 1.00 90.25 139 THR A O 1
ATOM 1144 N N . ASP A 1 140 ? -28.459 0.874 37.512 1.00 88.75 140 ASP A N 1
ATOM 1145 C CA . ASP A 1 140 ? -28.153 0.672 38.930 1.00 88.75 140 ASP A CA 1
ATOM 1146 C C . ASP A 1 140 ? -26.711 1.053 39.304 1.00 88.75 140 ASP A C 1
ATOM 1148 O O . ASP A 1 140 ? -26.324 0.880 40.455 1.00 88.75 140 ASP A O 1
ATOM 1152 N N . GLY A 1 141 ? -25.895 1.501 38.338 1.00 84.56 141 GLY A N 1
ATOM 1153 C CA . GLY A 1 141 ? -24.487 1.872 38.528 1.00 84.56 141 GLY A CA 1
ATOM 1154 C C . GLY A 1 141 ? -23.520 0.729 38.845 1.00 84.56 141 GLY A C 1
ATOM 1155 O O . GLY A 1 141 ? -22.314 0.856 38.628 1.00 84.56 141 GLY A O 1
ATOM 1156 N N . SER A 1 142 ? -24.033 -0.392 39.343 1.00 87.81 142 SER A N 1
ATOM 1157 C CA . SER A 1 142 ? -23.261 -1.504 39.893 1.00 87.81 142 SER A CA 1
ATOM 1158 C C . SER A 1 142 ? -22.913 -2.560 38.844 1.00 87.81 142 SER A C 1
ATOM 1160 O O . SER A 1 142 ? -21.835 -3.171 38.912 1.00 87.81 142 SER A O 1
ATOM 1162 N N . GLN A 1 143 ? -23.805 -2.752 37.867 1.00 93.38 143 GLN A N 1
ATOM 1163 C CA . GLN A 1 143 ? -23.671 -3.763 36.827 1.00 93.38 143 GLN A CA 1
ATOM 1164 C C . GLN A 1 143 ? -22.711 -3.313 35.730 1.00 93.38 143 GLN A C 1
ATOM 1166 O O . GLN A 1 143 ? -22.688 -2.158 35.299 1.00 93.38 143 GLN A O 1
ATOM 1171 N N . TRP A 1 144 ? -21.940 -4.277 35.242 1.00 95.75 144 TRP A N 1
ATOM 1172 C CA . TRP A 1 144 ? -21.031 -4.092 34.121 1.00 95.75 144 TRP A CA 1
ATOM 1173 C C . TRP A 1 144 ? -21.801 -4.105 32.803 1.00 95.75 144 TRP A C 1
ATOM 1175 O O . TRP A 1 144 ? -22.646 -4.972 32.570 1.00 95.75 144 TRP A O 1
ATOM 1185 N N . LYS A 1 145 ? -21.489 -3.158 31.920 1.00 96.38 145 LYS A N 1
ATOM 1186 C CA . LYS A 1 145 ? -22.032 -3.094 30.562 1.00 96.38 145 LYS A CA 1
ATOM 1187 C C . LYS A 1 145 ? -20.903 -3.206 29.554 1.00 96.38 145 LYS A C 1
ATOM 1189 O O . LYS A 1 145 ? -19.916 -2.486 29.653 1.00 96.38 145 LYS A O 1
ATOM 1194 N N . ALA A 1 146 ? -21.043 -4.133 28.616 1.00 95.88 146 ALA A N 1
ATOM 1195 C CA . ALA A 1 146 ? -20.117 -4.278 27.504 1.00 95.88 146 ALA A CA 1
ATOM 1196 C C . ALA A 1 146 ? -20.435 -3.259 26.407 1.00 95.88 146 ALA A C 1
ATOM 1198 O O . ALA A 1 146 ? -21.596 -2.872 26.240 1.00 95.88 146 ALA A O 1
ATOM 1199 N N . PHE A 1 147 ? -19.421 -2.873 25.637 1.00 94.69 147 PHE A N 1
ATOM 1200 C CA . PHE A 1 147 ? -19.660 -2.233 24.346 1.00 94.69 147 PHE A CA 1
ATOM 1201 C C . PHE A 1 147 ? -20.435 -3.171 23.404 1.00 94.69 147 PHE A C 1
ATOM 1203 O O . PHE A 1 147 ? -20.408 -4.394 23.592 1.00 94.69 147 PHE A O 1
ATOM 1210 N N . PRO A 1 148 ? -21.126 -2.625 22.386 1.00 91.31 148 PRO A N 1
ATOM 1211 C CA . PRO A 1 148 ? -21.732 -3.434 21.336 1.00 91.31 148 PRO A CA 1
ATOM 1212 C C . PRO A 1 148 ? -20.709 -4.376 20.691 1.00 91.31 148 PRO A C 1
ATOM 1214 O O . PRO A 1 148 ? -19.536 -4.027 20.551 1.00 91.31 148 PRO A O 1
ATOM 1217 N N . ALA A 1 149 ? -21.160 -5.564 20.286 1.00 90.31 149 ALA A N 1
ATOM 1218 C CA . ALA A 1 149 ? -20.309 -6.524 19.596 1.00 90.31 149 ALA A CA 1
ATOM 1219 C C . ALA A 1 149 ? -19.808 -5.926 18.276 1.00 90.31 149 ALA A C 1
ATOM 1221 O O . ALA A 1 149 ? -20.596 -5.660 17.369 1.00 90.31 149 ALA A O 1
ATOM 1222 N N . TYR A 1 150 ? -18.496 -5.730 18.182 1.00 87.44 150 TYR A N 1
ATOM 1223 C CA . TYR A 1 150 ? -17.849 -5.126 17.024 1.00 87.44 150 TYR A CA 1
ATOM 1224 C C . TYR A 1 150 ? -16.428 -5.693 16.880 1.00 87.44 150 TYR A C 1
ATOM 1226 O O . TYR A 1 150 ? -15.625 -5.511 17.799 1.00 87.44 150 TYR A O 1
ATOM 1234 N N . PRO A 1 151 ? -16.107 -6.426 15.798 1.00 86.62 151 PRO A N 1
ATOM 1235 C CA . PRO A 1 151 ? -14.750 -6.913 15.556 1.00 86.62 151 PRO A CA 1
ATOM 1236 C C . PRO A 1 151 ? -13.784 -5.749 15.303 1.00 86.62 151 PRO A C 1
ATOM 1238 O O . PRO A 1 151 ? -13.995 -4.965 14.385 1.00 86.62 151 PRO A O 1
ATOM 1241 N N . CYS A 1 152 ? -12.733 -5.639 16.112 1.00 85.06 152 CYS A N 1
ATOM 1242 C CA . CYS A 1 152 ? -11.682 -4.630 15.961 1.00 85.06 152 CYS A CA 1
ATOM 1243 C C . CYS A 1 152 ? -10.362 -5.148 16.544 1.00 85.06 152 CYS A C 1
ATOM 1245 O O . CYS A 1 152 ? -10.379 -6.047 17.387 1.00 85.06 152 CYS A O 1
ATOM 1247 N N . GLY A 1 153 ? -9.228 -4.605 16.095 1.00 85.38 153 GLY A N 1
ATOM 1248 C CA . GLY A 1 153 ? -7.893 -4.943 16.606 1.00 85.38 153 GLY A CA 1
ATOM 1249 C C . GLY A 1 153 ? -7.485 -4.106 17.823 1.00 85.38 153 GLY A C 1
ATOM 1250 O O . GLY A 1 153 ? -6.622 -4.502 18.621 1.00 85.38 153 GLY A O 1
ATOM 1251 N N . SER A 1 154 ? -8.106 -2.941 17.992 1.00 89.56 154 SER A N 1
ATOM 1252 C CA . SER A 1 154 ? -7.924 -2.073 19.143 1.00 89.56 154 SER A CA 1
ATOM 1253 C C . SER A 1 154 ? -9.175 -1.255 19.474 1.00 89.56 154 SER A C 1
ATOM 1255 O O . SER A 1 154 ? -10.094 -1.110 18.668 1.00 89.56 154 SER A O 1
ATOM 1257 N N . LEU A 1 155 ? -9.229 -0.767 20.712 1.00 92.50 155 LEU A N 1
ATOM 1258 C CA . LEU A 1 155 ? -10.294 0.098 21.203 1.00 92.50 155 LEU A CA 1
ATOM 1259 C C . LEU A 1 155 ? -9.676 1.281 21.951 1.00 92.50 155 LEU A C 1
ATOM 1261 O O . LEU A 1 155 ? -8.941 1.086 22.928 1.00 92.50 155 LEU A O 1
ATOM 1265 N N . SER A 1 156 ? -9.986 2.488 21.486 1.00 93.44 156 SER A N 1
ATOM 1266 C CA . SER A 1 156 ? -9.591 3.766 22.075 1.00 93.44 156 SER A CA 1
ATOM 1267 C C . SER A 1 156 ? -10.795 4.396 22.771 1.00 93.44 156 SER A C 1
ATOM 1269 O O . SER A 1 156 ? -11.831 4.622 22.155 1.00 93.44 156 SER A O 1
ATOM 1271 N N . LEU A 1 157 ? -10.693 4.661 24.071 1.00 92.81 157 LEU A N 1
ATOM 1272 C CA . LEU A 1 157 ? -11.718 5.339 24.863 1.00 92.81 157 LEU A CA 1
ATOM 1273 C C . LEU A 1 157 ? -11.225 6.710 25.301 1.00 92.81 157 LEU A C 1
ATOM 1275 O O . LEU A 1 157 ? -10.115 6.841 25.817 1.00 92.81 157 LEU A O 1
ATOM 1279 N N . LEU A 1 158 ? -12.115 7.695 25.235 1.00 89.25 158 LEU A N 1
ATOM 1280 C CA . LEU A 1 158 ? -11.977 8.965 25.937 1.00 89.25 158 LEU A CA 1
ATOM 1281 C C . LEU A 1 158 ? -13.121 9.090 26.943 1.00 89.25 158 LEU A C 1
ATOM 1283 O O . LEU A 1 158 ? -14.289 9.103 26.557 1.00 89.25 158 LEU A O 1
ATOM 1287 N N . ASN A 1 159 ? -12.804 9.210 28.233 1.00 93.19 159 ASN A N 1
ATOM 1288 C CA . ASN A 1 159 ? -13.829 9.444 29.244 1.00 93.19 159 ASN A CA 1
ATOM 1289 C C . ASN A 1 159 ? -14.243 10.921 29.261 1.00 93.19 159 ASN A C 1
ATOM 1291 O O . ASN A 1 159 ? -13.732 11.722 30.040 1.00 93.19 159 ASN A O 1
ATOM 1295 N N . ASN A 1 160 ? -15.197 11.276 28.409 1.00 88.38 160 ASN A N 1
ATOM 1296 C CA . ASN A 1 160 ? -15.824 12.596 28.370 1.00 88.38 160 ASN A CA 1
ATOM 1297 C C . ASN A 1 160 ? -17.138 12.668 29.172 1.00 88.38 160 ASN A C 1
ATOM 1299 O O . ASN A 1 160 ? -17.885 13.631 29.023 1.00 88.38 160 ASN A O 1
ATOM 1303 N N . SER A 1 161 ? -17.424 11.674 30.022 1.00 90.12 161 SER A N 1
ATOM 1304 C CA . SER A 1 161 ? -18.696 11.589 30.753 1.00 90.12 161 SER A CA 1
ATOM 1305 C C . SER A 1 161 ? -18.822 12.564 31.930 1.00 90.12 161 SER A C 1
ATOM 1307 O O . SER A 1 161 ? -19.919 12.756 32.446 1.00 90.12 161 SER A O 1
ATOM 1309 N N . GLY A 1 162 ? -17.707 13.168 32.357 1.00 90.38 162 GLY A N 1
ATOM 1310 C CA . GLY A 1 162 ? -17.628 14.012 33.554 1.00 90.38 162 GLY A CA 1
ATOM 1311 C C . GLY A 1 162 ? -17.462 13.233 34.862 1.00 90.38 162 GLY A C 1
ATOM 1312 O O . GLY A 1 162 ? -17.303 13.845 35.910 1.00 90.38 162 GLY A O 1
ATOM 1313 N N . GLU A 1 163 ? -17.456 11.901 34.804 1.00 94.31 163 GLU A N 1
ATOM 1314 C CA . GLU A 1 163 ? -17.523 11.015 35.968 1.00 94.31 163 GLU A CA 1
ATOM 1315 C C . GLU A 1 163 ? -16.451 9.924 35.874 1.00 94.31 163 GLU A C 1
ATOM 1317 O O . GLU A 1 163 ? -16.023 9.558 34.779 1.00 94.31 163 GLU A O 1
ATOM 1322 N N . ASP A 1 164 ? -16.008 9.382 37.006 1.00 95.94 164 ASP A N 1
ATOM 1323 C CA . ASP A 1 164 ? -14.990 8.328 37.029 1.00 95.94 164 ASP A CA 1
ATOM 1324 C C . ASP A 1 164 ? -15.589 6.955 36.679 1.00 95.94 164 ASP A C 1
ATOM 1326 O O . ASP A 1 164 ? -16.668 6.570 37.146 1.00 95.94 164 ASP A O 1
ATOM 1330 N N . ILE A 1 165 ? -14.865 6.187 35.859 1.00 96.31 165 ILE A N 1
ATOM 1331 C CA . ILE A 1 165 ? -15.358 4.938 35.269 1.00 96.31 165 ILE A CA 1
ATOM 1332 C C . ILE A 1 165 ? -14.412 3.789 35.566 1.00 96.31 165 ILE A C 1
ATOM 1334 O O . ILE A 1 165 ? -13.199 3.896 35.408 1.00 96.31 165 ILE A O 1
ATOM 1338 N N . HIS A 1 166 ? -14.977 2.653 35.963 1.00 96.19 166 HIS A N 1
ATOM 1339 C CA . HIS A 1 166 ? -14.244 1.400 36.028 1.00 96.19 166 HIS A CA 1
ATOM 1340 C C . HIS A 1 166 ? -14.305 0.674 34.686 1.00 96.19 166 HIS A C 1
ATOM 1342 O O . HIS A 1 166 ? -15.376 0.535 34.095 1.00 96.19 166 HIS A O 1
ATOM 1348 N N . LEU A 1 167 ? -13.159 0.156 34.257 1.00 95.31 167 LEU A N 1
ATOM 1349 C CA . LEU A 1 167 ? -12.973 -0.659 33.063 1.00 95.31 167 LEU A CA 1
ATOM 1350 C C . LEU A 1 167 ? -12.456 -2.037 33.454 1.00 95.31 167 LEU A C 1
ATOM 1352 O O . LEU A 1 167 ? -11.599 -2.160 34.331 1.00 95.31 167 LEU A O 1
ATOM 1356 N N . LYS A 1 168 ? -12.909 -3.072 32.753 1.00 95.31 168 LYS A N 1
ATOM 1357 C CA . LYS A 1 168 ? -12.297 -4.403 32.815 1.00 95.31 168 LYS A CA 1
ATOM 1358 C C . LYS A 1 168 ? -12.487 -5.163 31.508 1.00 95.31 168 LYS A C 1
ATOM 1360 O O . LYS A 1 168 ? -13.309 -4.774 30.677 1.00 95.31 168 LYS A O 1
ATOM 1365 N N . ARG A 1 169 ? -11.777 -6.284 31.366 1.00 94.50 169 ARG A N 1
ATOM 1366 C CA . ARG A 1 169 ? -12.081 -7.270 30.323 1.00 94.50 169 ARG A CA 1
ATOM 1367 C C . ARG A 1 169 ? -13.238 -8.187 30.727 1.00 94.50 169 ARG A C 1
ATOM 1369 O O . ARG A 1 169 ? -13.447 -8.466 31.907 1.00 94.50 169 ARG A O 1
ATOM 1376 N N . ALA A 1 170 ? -13.988 -8.680 29.751 1.00 90.81 170 ALA A N 1
ATOM 1377 C CA . ALA A 1 170 ? -15.019 -9.685 29.945 1.00 90.81 170 ALA A CA 1
ATOM 1378 C C . ALA A 1 170 ? -14.405 -10.953 30.559 1.00 90.81 170 ALA A C 1
ATOM 1380 O O . ALA A 1 170 ? -13.314 -11.374 30.183 1.00 90.81 170 ALA A O 1
ATOM 1381 N N . GLY A 1 171 ? -15.097 -11.539 31.538 1.00 87.06 171 GLY A N 1
ATOM 1382 C CA . GLY A 1 171 ? -14.585 -12.676 32.309 1.00 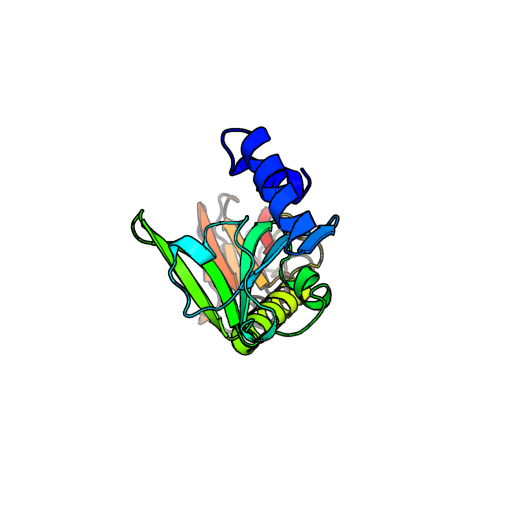87.06 171 GLY A CA 1
ATOM 1383 C C . GLY A 1 171 ? -13.587 -12.308 33.413 1.00 87.06 171 GLY A C 1
ATOM 1384 O O . GLY A 1 171 ? -13.284 -13.164 34.236 1.00 87.06 171 GLY A O 1
ATOM 1385 N N . GLU A 1 172 ? -13.129 -11.054 33.494 1.00 89.69 172 GLU A N 1
ATOM 1386 C CA . GLU A 1 172 ? -12.249 -10.615 34.577 1.00 89.69 172 GLU A CA 1
ATOM 1387 C C . GLU A 1 172 ? -13.030 -10.461 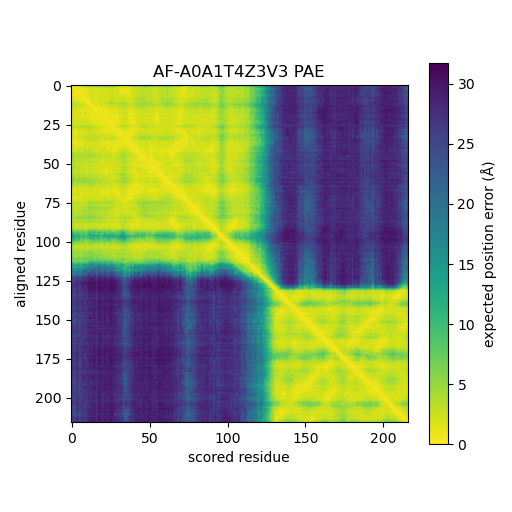35.891 1.00 89.69 172 GLU A C 1
ATOM 1389 O O . GLU A 1 172 ? -14.063 -9.773 35.959 1.00 89.69 172 GLU A O 1
ATOM 1394 N N . SER A 1 173 ? -12.520 -11.104 36.938 1.00 85.19 173 SER A N 1
ATOM 1395 C CA . SER A 1 173 ? -13.075 -11.090 38.295 1.00 85.19 173 SER A CA 1
ATOM 1396 C C . SER A 1 173 ? -12.081 -10.590 39.341 1.00 85.19 173 SER A C 1
ATOM 1398 O O . SER A 1 173 ? -12.494 -10.290 40.459 1.00 85.19 173 SER A O 1
ATOM 1400 N N . ASP A 1 174 ? -10.793 -10.488 39.003 1.00 88.50 174 ASP A N 1
ATOM 1401 C CA . ASP A 1 174 ? -9.771 -9.957 39.898 1.00 88.50 174 ASP A CA 1
ATOM 1402 C C . ASP A 1 174 ? -9.891 -8.429 40.001 1.00 88.50 174 ASP A C 1
ATOM 1404 O O . ASP A 1 174 ? -9.776 -7.693 39.016 1.00 88.50 174 ASP A O 1
ATOM 1408 N N . ALA A 1 175 ? -10.102 -7.934 41.222 1.00 85.38 175 ALA A N 1
ATOM 1409 C CA . ALA A 1 175 ? -10.220 -6.507 41.496 1.00 85.38 175 ALA A CA 1
ATOM 1410 C C . ALA A 1 175 ? -8.951 -5.720 41.121 1.00 85.38 175 ALA A C 1
ATOM 1412 O O . ALA A 1 175 ? -9.051 -4.549 40.765 1.00 85.38 175 ALA A O 1
ATOM 1413 N N . SER A 1 176 ? -7.772 -6.355 41.139 1.00 85.50 176 SER A N 1
ATOM 1414 C CA . SER A 1 176 ? -6.501 -5.726 40.754 1.00 85.50 176 SER A CA 1
ATOM 1415 C C . SER A 1 176 ? -6.384 -5.448 39.249 1.00 85.50 176 SER A C 1
ATOM 1417 O O . SER A 1 176 ? -5.536 -4.664 38.818 1.00 85.50 176 SER A O 1
ATOM 1419 N N . ARG A 1 177 ? -7.243 -6.079 38.440 1.00 88.75 177 ARG A N 1
ATOM 1420 C CA . ARG A 1 177 ? -7.308 -5.935 36.980 1.00 88.75 177 ARG A CA 1
ATOM 1421 C C . ARG A 1 177 ? -8.411 -4.978 36.526 1.00 88.75 177 ARG A C 1
ATOM 1423 O O . ARG A 1 177 ? -8.560 -4.749 35.325 1.00 88.75 177 ARG A O 1
ATOM 1430 N N . ILE A 1 178 ? -9.154 -4.397 37.470 1.00 93.31 178 ILE A N 1
ATOM 1431 C CA . ILE A 1 178 ? -10.097 -3.312 37.20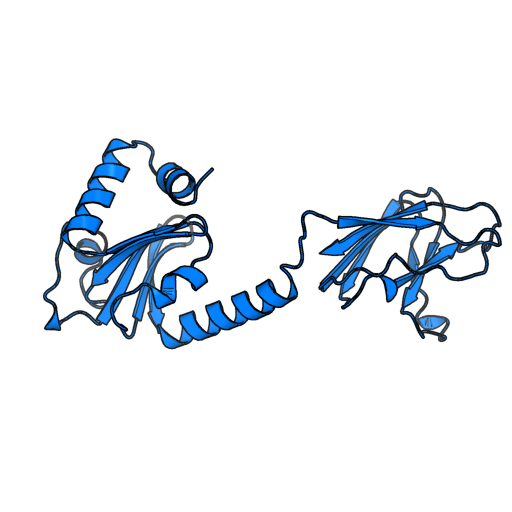7 1.00 93.31 178 ILE A CA 1
ATOM 1432 C C . ILE A 1 178 ? -9.315 -2.001 37.132 1.00 93.31 178 ILE A C 1
ATOM 1434 O O . ILE A 1 178 ? -8.646 -1.601 38.082 1.00 93.31 178 ILE A O 1
ATOM 1438 N N . LEU A 1 179 ? -9.420 -1.315 35.999 1.00 94.38 179 LEU A N 1
ATOM 1439 C CA . LEU A 1 179 ? -8.787 -0.019 35.789 1.00 94.38 179 LEU A CA 1
ATOM 1440 C C . LEU A 1 179 ? -9.765 1.106 36.119 1.00 94.38 179 LEU A C 1
ATOM 1442 O O . LEU A 1 179 ? -10.927 1.061 35.721 1.00 94.38 179 LEU A O 1
ATOM 1446 N N . LEU A 1 180 ? -9.278 2.131 36.812 1.00 95.44 180 LEU A N 1
ATOM 1447 C CA . LEU A 1 180 ? -9.996 3.385 37.011 1.00 95.44 180 LEU A CA 1
ATOM 1448 C C . LEU A 1 180 ? -9.609 4.364 35.898 1.00 95.44 180 LEU A C 1
ATOM 1450 O O . LEU A 1 180 ? -8.450 4.767 35.802 1.00 95.44 180 LEU A O 1
ATOM 1454 N N . LEU A 1 181 ? -10.582 4.748 35.077 1.00 95.50 181 LEU A N 1
ATOM 1455 C CA . LEU A 1 181 ? -10.452 5.782 34.061 1.00 95.50 181 LEU A CA 1
ATOM 1456 C C . LEU A 1 181 ? -11.109 7.063 34.561 1.00 95.50 181 LEU A C 1
ATOM 1458 O O . LEU A 1 181 ? -12.338 7.155 34.630 1.00 95.50 181 LEU A O 1
ATOM 1462 N N . LYS A 1 182 ? -10.286 8.053 34.900 1.00 94.75 182 LYS A N 1
ATOM 1463 C CA . LYS A 1 182 ? -10.785 9.329 35.411 1.00 94.75 182 LYS A CA 1
ATOM 1464 C C . LYS A 1 182 ? -11.468 10.154 34.329 1.00 94.75 182 LYS A C 1
ATOM 1466 O O . LYS A 1 182 ? -11.176 9.988 33.142 1.00 94.75 182 LYS A O 1
ATOM 1471 N N . ALA A 1 183 ? -12.348 11.062 34.735 1.00 91.31 183 ALA A N 1
ATOM 1472 C CA . ALA A 1 183 ? -12.914 12.050 33.820 1.00 91.31 183 ALA A CA 1
ATOM 1473 C C . ALA A 1 183 ? -11.801 12.823 33.076 1.00 91.31 183 ALA A C 1
ATOM 1475 O O . ALA A 1 183 ? -10.819 13.267 33.672 1.00 91.31 183 ALA A O 1
ATOM 1476 N N . GLY A 1 184 ? -11.939 12.953 31.756 1.00 83.38 184 GLY A N 1
ATOM 1477 C CA . GLY A 1 184 ? -10.968 13.590 30.861 1.00 83.38 184 GLY A CA 1
ATOM 1478 C C . GLY A 1 184 ? -9.781 12.712 30.449 1.00 83.38 184 GLY A C 1
ATOM 1479 O O . GLY A 1 184 ? -8.966 13.144 29.636 1.00 83.38 184 GLY A O 1
ATOM 1480 N N . GLN A 1 185 ? -9.663 11.489 30.970 1.00 90.69 185 GLN A N 1
ATOM 1481 C CA . GLN A 1 185 ? -8.567 10.587 30.631 1.00 90.69 185 GLN A CA 1
ATOM 1482 C C . GLN A 1 185 ? -8.900 9.732 29.399 1.00 90.69 185 GLN A C 1
ATOM 1484 O O . GLN A 1 185 ? -10.039 9.300 29.206 1.00 90.69 185 GLN A O 1
ATOM 1489 N N . ALA A 1 186 ? -7.877 9.457 28.588 1.00 90.88 186 ALA A N 1
ATOM 1490 C CA . ALA A 1 186 ? -7.948 8.521 27.474 1.00 90.88 186 ALA A CA 1
ATOM 1491 C C . ALA A 1 186 ? -7.272 7.183 27.813 1.00 90.88 186 ALA A C 1
ATOM 1493 O O . ALA A 1 186 ? -6.334 7.124 28.616 1.00 90.88 186 ALA A O 1
ATOM 1494 N N . TRP A 1 187 ? -7.735 6.109 27.182 1.00 93.19 187 TRP A N 1
ATOM 1495 C CA . TRP A 1 187 ? -7.196 4.764 27.337 1.00 93.19 187 TRP A CA 1
ATOM 1496 C C . TRP A 1 187 ? -7.277 3.988 26.026 1.00 93.19 187 TRP A C 1
ATOM 1498 O O . TRP A 1 187 ? -8.287 4.040 25.337 1.00 93.19 187 TRP A O 1
ATOM 1508 N N . LEU A 1 188 ? -6.223 3.242 25.708 1.00 91.56 188 LEU A N 1
ATOM 1509 C CA . LEU A 1 188 ? -6.118 2.439 24.493 1.00 91.56 188 LEU A CA 1
ATOM 1510 C C . LEU A 1 188 ? -5.783 0.998 24.867 1.00 91.56 188 LEU A C 1
ATOM 1512 O O . LEU A 1 188 ? -4.907 0.752 25.702 1.00 91.56 188 LEU A O 1
ATOM 1516 N N . CYS A 1 189 ? -6.425 0.039 24.206 1.00 89.81 189 CYS A N 1
ATOM 1517 C CA . CYS A 1 189 ? -6.095 -1.370 24.368 1.00 89.81 189 CYS A CA 1
ATOM 1518 C C . CYS A 1 189 ? -6.223 -2.163 23.070 1.00 89.81 189 CYS A C 1
ATOM 1520 O O . CYS A 1 189 ? -6.953 -1.784 22.162 1.00 89.81 189 CYS A O 1
ATOM 1522 N N . ARG A 1 190 ? -5.530 -3.305 23.008 1.00 91.25 190 ARG A N 1
ATOM 1523 C CA . ARG A 1 190 ? -5.722 -4.302 21.949 1.00 91.25 190 ARG A CA 1
ATOM 1524 C C . ARG A 1 190 ? -6.818 -5.281 22.334 1.00 91.25 190 ARG A C 1
ATOM 1526 O O . ARG A 1 190 ? -6.748 -5.860 23.419 1.00 91.25 190 ARG A O 1
ATOM 1533 N N . VAL A 1 191 ? -7.765 -5.512 21.442 1.00 92.00 191 VAL A N 1
ATOM 1534 C CA . VAL A 1 191 ? -8.863 -6.478 21.591 1.00 92.00 191 VAL A CA 1
ATOM 1535 C C . VAL A 1 191 ? -9.052 -7.216 20.271 1.00 92.00 191 VAL A C 1
ATOM 1537 O O . VAL A 1 191 ? -8.408 -6.878 19.285 1.00 92.00 191 VAL A O 1
ATOM 1540 N N . THR A 1 192 ? -9.876 -8.256 20.271 1.00 89.75 192 THR A N 1
ATOM 1541 C CA . THR A 1 192 ? -10.391 -8.880 19.042 1.00 89.75 192 THR A CA 1
ATOM 1542 C C . THR A 1 192 ? -11.860 -8.523 18.804 1.00 89.75 192 THR A C 1
ATOM 1544 O O . THR A 1 192 ? -12.367 -8.624 17.687 1.00 89.75 192 THR A O 1
ATOM 1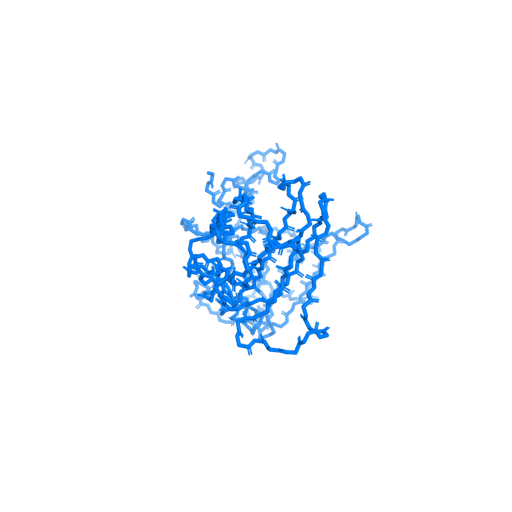547 N N . ASN A 1 193 ? -12.558 -8.080 19.855 1.00 91.69 193 ASN A N 1
ATOM 1548 C CA . ASN A 1 193 ? -13.906 -7.539 19.782 1.00 91.69 193 ASN A CA 1
ATOM 1549 C C . ASN A 1 193 ? -14.149 -6.485 20.875 1.00 91.69 193 ASN A C 1
ATOM 1551 O O . ASN A 1 193 ? -13.765 -6.685 22.028 1.00 91.69 193 ASN A O 1
ATOM 1555 N N . ALA A 1 194 ? -14.857 -5.401 20.555 1.00 93.12 194 ALA A N 1
ATOM 1556 C CA . ALA A 1 194 ? -15.183 -4.340 21.510 1.00 93.12 194 ALA A CA 1
ATOM 1557 C C . ALA A 1 194 ? -15.976 -4.835 22.737 1.00 93.12 194 ALA A C 1
ATOM 1559 O O . ALA A 1 194 ? -15.775 -4.322 23.838 1.00 93.12 194 ALA A O 1
ATOM 1560 N N . GLN A 1 195 ? -16.807 -5.879 22.595 1.00 95.44 195 GLN A N 1
ATOM 1561 C CA . GLN A 1 195 ? -17.567 -6.465 23.714 1.00 95.44 195 GLN A CA 1
ATOM 1562 C C . GLN A 1 195 ? -16.679 -7.094 24.800 1.00 95.44 195 GLN A C 1
ATOM 1564 O O . GLN A 1 195 ? -17.153 -7.406 25.894 1.00 95.44 195 GLN A O 1
ATOM 1569 N N . GLU A 1 196 ? -15.389 -7.297 24.507 1.00 95.69 196 GLU A N 1
ATOM 1570 C CA . GLU A 1 196 ? -14.412 -7.692 25.514 1.00 95.69 196 GLU A CA 1
ATOM 1571 C C . GLU A 1 196 ? -14.232 -6.618 26.582 1.00 95.69 196 GLU A C 1
ATOM 1573 O O . GLU A 1 196 ? -13.808 -6.956 27.678 1.00 95.69 19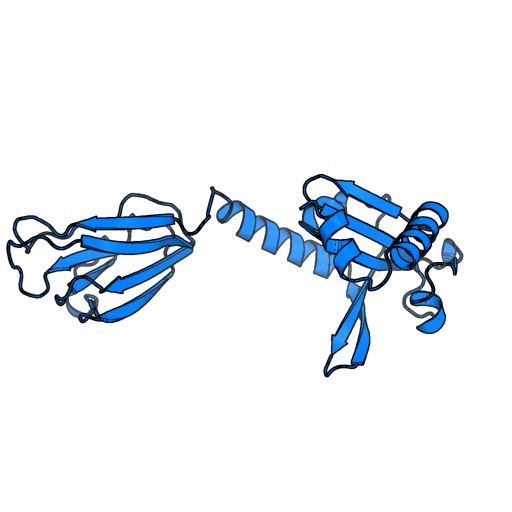6 GLU A O 1
ATOM 1578 N N . ILE A 1 197 ? -14.525 -5.346 26.303 1.00 96.25 197 ILE A N 1
ATOM 1579 C CA . ILE A 1 197 ? -14.386 -4.267 27.280 1.00 96.25 197 ILE A CA 1
ATOM 1580 C C . ILE A 1 197 ? -15.732 -3.981 27.930 1.00 96.25 197 ILE A C 1
ATOM 1582 O O . ILE A 1 197 ? -16.743 -3.746 27.265 1.00 96.25 197 ILE A O 1
ATOM 1586 N N . GLN A 1 198 ? -15.723 -3.981 29.261 1.00 96.44 198 GLN A N 1
ATOM 1587 C CA . GLN A 1 198 ? -16.881 -3.677 30.084 1.00 96.44 198 GLN A CA 1
ATOM 1588 C C . GLN A 1 198 ? -16.622 -2.453 30.952 1.00 96.44 198 GLN A C 1
ATOM 1590 O O . GLN A 1 198 ? -15.538 -2.292 31.515 1.00 96.44 198 GLN A O 1
ATOM 1595 N N . VAL A 1 199 ? -17.654 -1.627 31.093 1.00 96.06 199 VAL A N 1
ATOM 1596 C CA . VAL A 1 199 ? -17.639 -0.388 31.866 1.00 96.06 199 VAL A CA 1
ATOM 1597 C C . VAL A 1 199 ? -18.687 -0.409 32.970 1.00 96.06 199 VAL A C 1
ATOM 1599 O O . VAL A 1 199 ? -19.731 -1.058 32.848 1.00 96.06 199 VAL A O 1
ATOM 1602 N N . ARG A 1 200 ? -18.430 0.347 34.035 1.00 95.38 200 ARG A N 1
ATOM 1603 C CA . ARG A 1 200 ? -19.442 0.772 35.010 1.00 95.38 200 ARG A CA 1
ATOM 1604 C C . ARG A 1 200 ? -19.005 2.055 35.713 1.00 95.38 200 ARG A C 1
ATOM 1606 O O . ARG A 1 200 ? -17.832 2.422 35.669 1.00 95.38 200 ARG A O 1
ATOM 1613 N N . ARG A 1 201 ? -19.935 2.690 36.419 1.00 95.00 201 ARG A N 1
ATOM 1614 C CA . ARG A 1 201 ? -19.667 3.827 37.306 1.00 95.00 201 ARG A CA 1
ATOM 1615 C C . ARG A 1 201 ? -18.691 3.431 38.421 1.00 95.00 201 ARG A C 1
ATOM 1617 O O . ARG A 1 201 ? -18.846 2.367 39.025 1.00 95.00 201 ARG A O 1
ATOM 1624 N N . ALA A 1 202 ? -17.690 4.266 38.703 1.00 93.88 202 ALA A N 1
ATOM 1625 C CA . ALA A 1 202 ? -16.764 4.009 39.808 1.00 93.88 202 ALA A CA 1
ATOM 1626 C C . ALA A 1 202 ? -17.438 4.163 41.181 1.00 93.88 202 ALA A C 1
ATOM 1628 O O . ALA A 1 202 ? -17.164 3.388 42.095 1.00 93.88 202 ALA A O 1
ATOM 1629 N N . ASP A 1 203 ? -18.370 5.109 41.287 1.00 92.56 203 ASP A N 1
ATOM 1630 C CA . ASP A 1 203 ? -19.154 5.425 42.485 1.00 92.56 203 ASP A CA 1
ATOM 1631 C C . ASP A 1 203 ? -20.432 4.578 42.643 1.00 92.56 203 ASP A C 1
ATOM 1633 O O . ASP A 1 203 ? -21.167 4.756 43.611 1.00 92.56 203 ASP A O 1
ATOM 1637 N N . ALA A 1 204 ? -20.708 3.668 41.700 1.00 89.94 204 ALA A N 1
ATOM 1638 C CA . ALA A 1 204 ? -21.929 2.861 41.640 1.00 89.94 204 ALA A CA 1
ATOM 1639 C C . ALA A 1 204 ? -23.245 3.676 41.663 1.00 89.94 204 ALA A C 1
ATOM 1641 O O . ALA A 1 204 ? -24.280 3.170 42.094 1.00 89.94 204 ALA A O 1
ATOM 1642 N N . SER A 1 205 ? -23.226 4.922 41.175 1.00 92.00 205 SER A N 1
ATOM 1643 C CA . SER A 1 205 ? -24.425 5.763 41.054 1.00 92.00 205 SER A CA 1
ATOM 1644 C C . SER A 1 205 ? -25.424 5.217 40.027 1.00 92.00 205 SER A C 1
ATOM 1646 O O . SER A 1 205 ? -25.039 4.775 38.946 1.00 92.00 205 SER A O 1
ATOM 1648 N N . SER A 1 206 ? -26.723 5.333 40.318 1.00 90.38 206 SER A N 1
ATOM 1649 C CA . SER A 1 206 ? -27.813 4.984 39.392 1.00 90.38 206 SER A CA 1
ATOM 1650 C C . SER A 1 206 ? -27.973 5.962 38.218 1.00 90.38 206 SER A C 1
ATOM 1652 O O . SER A 1 206 ? -28.755 5.720 37.298 1.00 90.38 206 SER A O 1
ATOM 1654 N N . THR A 1 207 ? -27.230 7.072 38.217 1.00 92.38 207 THR A N 1
ATOM 1655 C CA . THR A 1 207 ? -27.225 8.015 37.095 1.00 92.38 207 THR A CA 1
ATOM 1656 C C . THR A 1 207 ? -26.384 7.452 35.954 1.00 92.38 207 THR A C 1
ATOM 1658 O O . THR A 1 207 ? -25.157 7.352 36.050 1.00 92.38 207 THR A O 1
ATOM 1661 N N . GLN A 1 208 ? -27.047 7.087 34.857 1.00 93.81 208 GLN A N 1
ATOM 1662 C CA . GLN A 1 208 ? -26.368 6.548 33.685 1.00 93.81 208 GLN A CA 1
ATOM 1663 C C . GLN A 1 208 ? -25.497 7.604 33.014 1.00 93.81 208 GLN A C 1
ATOM 1665 O O . GLN A 1 208 ? -25.899 8.754 32.850 1.00 93.81 208 GLN A O 1
ATOM 1670 N N . VAL A 1 209 ? -24.326 7.176 32.558 1.00 93.00 209 VAL A N 1
ATOM 1671 C CA . VAL A 1 209 ? -23.456 7.977 31.701 1.00 93.00 209 VAL A CA 1
ATOM 1672 C C . VAL A 1 209 ? -23.156 7.235 30.414 1.00 93.00 209 VAL A C 1
ATOM 1674 O O . VAL A 1 209 ? -23.126 6.003 30.388 1.00 93.00 209 VAL A O 1
ATOM 1677 N N . THR A 1 210 ? -22.946 7.999 29.346 1.00 92.56 210 THR A N 1
ATOM 1678 C CA . THR A 1 210 ? -22.578 7.465 28.034 1.00 92.56 210 THR A CA 1
ATOM 1679 C C . THR A 1 210 ? -21.076 7.609 27.846 1.00 92.56 210 THR A C 1
ATOM 1681 O O . THR A 1 210 ? -20.520 8.681 28.071 1.00 92.56 210 THR A O 1
ATOM 1684 N N . LEU A 1 211 ? -20.430 6.522 27.442 1.00 92.75 211 LEU A N 1
ATOM 1685 C CA . LEU A 1 211 ? -19.030 6.486 27.042 1.00 92.75 211 LEU A CA 1
ATOM 1686 C C . LEU A 1 211 ? -18.947 6.270 25.542 1.00 92.75 211 LEU A C 1
ATOM 1688 O O . LEU A 1 211 ? -19.704 5.469 24.991 1.00 92.75 211 LEU A O 1
ATOM 1692 N N . HIS A 1 212 ? -17.998 6.952 24.912 1.00 90.94 212 HIS A N 1
ATOM 1693 C CA . HIS A 1 212 ? -17.701 6.810 23.496 1.00 90.94 212 HIS A CA 1
ATOM 1694 C C . HIS A 1 212 ? -16.338 6.148 23.317 1.00 90.94 212 HIS A C 1
ATOM 1696 O O . HIS A 1 212 ? -15.399 6.412 24.073 1.00 90.94 212 H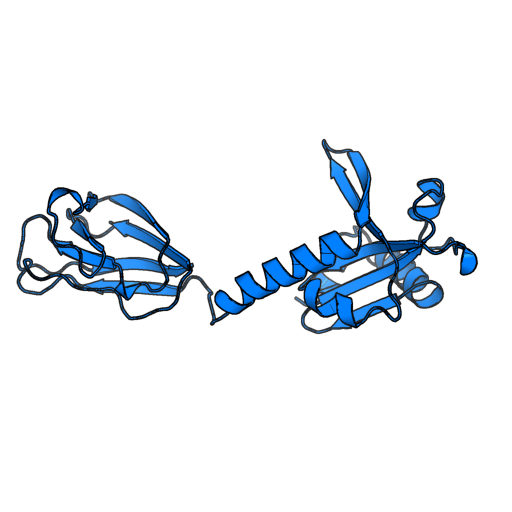IS A O 1
ATOM 1702 N N . ALA A 1 213 ? -16.249 5.281 22.318 1.00 91.75 213 ALA A N 1
ATOM 1703 C CA . ALA A 1 213 ? -15.025 4.602 21.950 1.00 91.75 213 ALA A CA 1
ATOM 1704 C C . ALA A 1 213 ? -14.863 4.585 20.435 1.00 91.75 213 ALA A C 1
ATOM 1706 O O . ALA A 1 213 ? -15.840 4.507 19.696 1.00 91.75 213 ALA A O 1
ATOM 1707 N N . GLU A 1 214 ? -13.621 4.626 19.993 1.00 91.06 214 GLU A N 1
ATOM 1708 C CA . GLU A 1 214 ? -13.220 4.433 18.610 1.00 91.06 214 GLU A CA 1
ATOM 1709 C C . GLU A 1 214 ? -12.631 3.028 18.479 1.00 91.06 214 GLU A C 1
ATOM 1711 O O . GLU A 1 214 ? -11.737 2.640 19.239 1.00 91.06 214 GLU A O 1
ATOM 1716 N N . ALA A 1 215 ? -13.199 2.239 17.570 1.00 88.25 215 ALA A N 1
ATOM 1717 C CA . ALA A 1 215 ? -12.736 0.896 17.256 1.00 88.25 215 ALA A CA 1
ATOM 1718 C C . ALA A 1 215 ? -11.892 0.930 15.974 1.00 88.25 215 ALA A C 1
ATOM 1720 O O . ALA A 1 215 ? -12.381 1.395 14.942 1.00 88.25 215 ALA A O 1
ATOM 1721 N N . GLU A 1 216 ? -10.655 0.428 16.057 1.00 79.25 216 GLU A N 1
ATOM 1722 C CA . GLU A 1 216 ? -9.679 0.350 14.951 1.00 79.25 216 GLU A CA 1
ATOM 1723 C C . GLU A 1 216 ? -9.250 -1.092 14.670 1.00 79.25 216 GLU A C 1
ATOM 1725 O O . GLU A 1 216 ? -9.091 -1.871 15.643 1.00 79.25 216 GLU A O 1
#

Solvent-accessible surface area (backbone atoms only — not comparable to full-atom values): 11909 Å² total; per-residue (Å²): 133,52,22,59,58,61,45,48,67,80,40,95,46,69,65,59,46,51,53,52,48,48,28,22,66,75,67,38,42,68,50,81,48,89,61,20,20,39,35,32,30,64,30,46,80,85,53,60,64,74,52,74,74,32,69,82,58,79,59,64,76,94,52,51,40,17,38,38,42,80,46,69,28,62,46,63,65,76,48,62,81,68,52,94,68,90,46,64,23,35,28,38,76,41,77,54,97,90,35,84,41,82,47,77,42,49,34,69,59,48,52,54,47,39,51,50,51,49,52,54,45,61,76,55,66,65,86,68,65,80,46,74,44,61,35,58,31,31,67,63,6,71,46,76,28,51,34,62,86,41,79,24,59,27,43,38,35,48,33,79,58,77,50,49,30,34,35,34,51,64,91,67,79,59,72,90,64,49,41,81,44,45,50,77,37,72,50,76,46,77,42,70,33,44,39,42,40,26,34,22,41,62,84,38,44,49,72,61,46,62,43,47,30,39,40,76

Sequence (216 aa):
MTPVERAALLYEDIADFRRDLEAHLLQGYVHSTPEAFVMARPVCATAPEVEIVNPWHAFPRERWDAWWIWLAAGDLASLMPLFPYELPCIGWQRCWKGRPNMKFYSMKAIKKRLIFEKLINREVNMDIGPNFLSVQTATDGSQWKAFPAYPCGSLSLLNNSGEDIHLKRAGESDASRILLLKAGQAWLCRVTNAQEIQVRRADASSTQVTLHAEAE